Protein AF-A0A833QM18-F1 (afdb_monomer_lite)

pLDDT: mean 88.17, std 16.52, range [31.75, 98.81]

Structure (mmCIF, N/CA/C/O backbone):
data_AF-A0A833QM18-F1
#
_entry.id   AF-A0A833QM18-F1
#
loop_
_atom_site.group_PDB
_atom_site.id
_atom_site.type_symbol
_atom_site.label_atom_id
_atom_site.label_alt_id
_atom_site.label_comp_id
_atom_site.label_asym_id
_atom_site.label_entity_id
_atom_site.label_seq_id
_atom_site.pdbx_PDB_ins_code
_atom_site.Cartn_x
_atom_site.Cartn_y
_atom_site.Cartn_z
_atom_site.occupancy
_atom_site.B_iso_or_equiv
_atom_site.auth_seq_id
_atom_site.auth_comp_id
_atom_site.auth_asym_id
_atom_site.auth_atom_id
_atom_site.pdbx_PDB_model_num
ATOM 1 N N . MET A 1 1 ? -3.797 -7.434 -17.918 1.00 48.91 1 MET A N 1
ATOM 2 C CA . MET A 1 1 ? -5.078 -6.765 -18.216 1.00 48.91 1 MET A CA 1
ATOM 3 C C . MET A 1 1 ? -5.541 -6.112 -16.930 1.00 48.91 1 MET A C 1
ATOM 5 O O . MET A 1 1 ? -5.424 -6.753 -15.894 1.00 48.91 1 MET A O 1
ATOM 9 N N . GLU A 1 2 ? -5.921 -4.835 -16.979 1.00 58.81 2 GLU A N 1
ATOM 10 C CA . GLU A 1 2 ? -6.567 -4.146 -15.851 1.00 58.81 2 GLU A CA 1
ATOM 11 C C . GLU A 1 2 ? -7.936 -4.795 -15.548 1.00 58.81 2 GLU A C 1
ATOM 13 O O . GLU A 1 2 ? -8.405 -5.626 -16.333 1.00 58.81 2 GLU A O 1
ATOM 18 N N . SER A 1 3 ? -8.539 -4.469 -14.398 1.00 60.66 3 SER A N 1
ATOM 19 C CA . SER A 1 3 ? -9.840 -5.016 -13.981 1.00 60.66 3 SER A CA 1
ATOM 20 C C . SER A 1 3 ? -10.891 -4.823 -15.084 1.00 60.66 3 SER A C 1
ATOM 22 O O . SER A 1 3 ? -10.939 -3.777 -15.729 1.00 60.66 3 SER A O 1
ATOM 24 N N . SER A 1 4 ? -11.729 -5.834 -15.328 1.00 64.50 4 SER A N 1
ATOM 25 C CA . SER A 1 4 ? -12.722 -5.822 -16.416 1.00 64.50 4 SER A CA 1
ATOM 26 C C . SER A 1 4 ? -13.945 -4.942 -16.132 1.00 64.50 4 SER A C 1
ATOM 28 O O . SER A 1 4 ? -14.794 -4.772 -17.007 1.00 64.50 4 SER A O 1
ATOM 30 N N . SER A 1 5 ? -14.068 -4.420 -14.911 1.00 70.06 5 SER A N 1
ATOM 31 C CA . SER A 1 5 ? -15.199 -3.599 -14.485 1.00 70.06 5 SER A CA 1
ATOM 32 C C . SER A 1 5 ? -14.956 -2.118 -14.797 1.00 70.06 5 SER A C 1
ATOM 34 O O . SER A 1 5 ? -13.856 -1.618 -14.556 1.00 70.06 5 SER A O 1
ATOM 36 N N . PRO A 1 6 ? -15.965 -1.379 -15.295 1.00 80.94 6 PRO A N 1
ATOM 37 C CA . PRO A 1 6 ? -15.832 0.057 -15.506 1.00 80.94 6 PRO A CA 1
ATOM 38 C C . PRO A 1 6 ? -15.585 0.763 -14.167 1.00 80.94 6 PRO A C 1
ATOM 40 O O . PRO A 1 6 ? -16.354 0.601 -13.218 1.00 80.94 6 PRO A O 1
ATOM 43 N N . ALA A 1 7 ? -14.515 1.554 -14.092 1.00 87.12 7 ALA A N 1
ATOM 44 C CA . ALA A 1 7 ? -14.219 2.360 -12.917 1.00 87.12 7 ALA A CA 1
ATOM 45 C C . ALA A 1 7 ? -15.195 3.541 -12.817 1.00 87.12 7 ALA A C 1
ATOM 47 O O . ALA A 1 7 ? -15.457 4.233 -13.803 1.00 87.12 7 ALA A O 1
ATOM 48 N N . VAL A 1 8 ? -15.700 3.793 -11.609 1.00 91.62 8 VAL A N 1
ATOM 49 C CA . VAL A 1 8 ? -16.479 4.992 -11.273 1.00 91.62 8 VAL A CA 1
ATOM 50 C C . VAL A 1 8 ? -15.741 5.802 -10.211 1.00 91.62 8 VAL A C 1
ATOM 52 O O . VAL A 1 8 ? -14.963 5.229 -9.442 1.00 91.62 8 VAL A O 1
ATOM 55 N N . PRO A 1 9 ? -15.960 7.124 -10.130 1.00 93.31 9 PRO A N 1
ATOM 56 C CA . PRO A 1 9 ? -15.304 7.915 -9.107 1.00 93.31 9 PRO A CA 1
ATOM 57 C C . PRO A 1 9 ? -15.731 7.517 -7.692 1.00 93.31 9 PRO A C 1
ATOM 59 O O . PRO A 1 9 ? -16.888 7.167 -7.453 1.00 93.31 9 PRO A O 1
ATOM 62 N N . LEU A 1 10 ? -14.803 7.619 -6.735 1.00 94.19 10 LEU A N 1
ATOM 63 C CA . LEU A 1 10 ? -15.100 7.370 -5.327 1.00 94.19 10 LEU A CA 1
ATOM 64 C C . LEU A 1 10 ? -16.156 8.388 -4.838 1.00 94.19 10 LEU A C 1
ATOM 66 O O . LEU A 1 10 ? -15.890 9.589 -4.906 1.00 94.19 10 LEU A O 1
ATOM 70 N N . PRO A 1 11 ? -17.309 7.956 -4.281 1.00 94.12 11 PRO A N 1
ATOM 71 C CA . PRO A 1 11 ? -18.418 8.860 -3.937 1.00 94.12 11 PRO A CA 1
ATOM 72 C C . PRO A 1 11 ? -18.103 9.945 -2.898 1.00 94.12 11 PRO A C 1
ATOM 74 O O . PRO A 1 11 ? -18.901 10.856 -2.705 1.00 94.12 11 PRO A O 1
ATOM 77 N N . LEU A 1 12 ? -16.973 9.829 -2.195 1.00 94.38 12 LEU A N 1
ATOM 78 C CA . LEU A 1 12 ? -16.518 10.798 -1.196 1.00 94.38 12 LEU A CA 1
ATOM 79 C C . LEU A 1 12 ? -15.621 11.902 -1.778 1.00 94.38 12 LEU A C 1
ATOM 81 O O . LEU A 1 12 ? -15.220 12.800 -1.040 1.00 94.38 12 LEU A O 1
ATOM 85 N N . LEU A 1 13 ? -15.289 11.845 -3.070 1.00 95.19 13 LEU A N 1
ATOM 86 C CA . LEU A 1 13 ? -14.532 12.903 -3.733 1.00 95.19 13 LEU A CA 1
ATOM 87 C C . LEU A 1 13 ? -15.414 14.127 -3.982 1.00 95.19 13 LEU A C 1
ATOM 89 O O . LEU A 1 13 ? -16.579 14.013 -4.363 1.00 95.19 13 LEU A O 1
ATOM 93 N N . LEU A 1 14 ? -14.835 15.313 -3.787 1.00 94.00 14 LEU A N 1
ATOM 94 C CA . LEU A 1 14 ? -15.522 16.572 -4.046 1.00 94.00 14 LEU A CA 1
ATOM 95 C C . LEU A 1 14 ? -15.748 16.753 -5.552 1.00 94.00 14 LEU A C 1
ATOM 97 O O . LEU A 1 14 ? -14.807 16.706 -6.343 1.00 94.00 14 LEU A O 1
ATOM 101 N N . THR A 1 15 ? -16.997 16.998 -5.938 1.00 92.31 15 THR A N 1
ATOM 102 C CA . THR A 1 15 ? -17.385 17.288 -7.323 1.00 92.31 15 THR A CA 1
ATOM 103 C C . THR A 1 15 ? -17.342 18.797 -7.617 1.00 92.31 15 THR A C 1
ATOM 105 O O . THR A 1 15 ? -17.765 19.568 -6.752 1.00 92.31 15 THR A O 1
ATOM 108 N N . PRO A 1 16 ? -16.941 19.238 -8.829 1.00 93.31 16 PRO A N 1
ATOM 109 C CA . PRO A 1 16 ? -16.491 18.416 -9.959 1.00 93.31 16 PRO A CA 1
ATOM 110 C C . PRO A 1 16 ? -15.067 17.884 -9.749 1.00 93.31 16 PRO A C 1
ATOM 112 O O . PRO A 1 16 ? -14.187 18.595 -9.264 1.00 93.31 16 PRO A O 1
ATOM 115 N N . ILE A 1 17 ? -14.853 16.612 -10.075 1.00 93.06 17 ILE A N 1
ATOM 116 C CA . ILE A 1 17 ? -13.622 15.881 -9.733 1.00 93.06 17 ILE A CA 1
ATOM 117 C C . ILE A 1 17 ? -12.454 16.398 -10.568 1.00 93.06 17 ILE A C 1
ATOM 119 O O . ILE A 1 17 ? -11.349 16.556 -10.056 1.00 93.06 17 ILE A O 1
ATOM 123 N N . GLU A 1 18 ? -12.736 16.749 -11.819 1.00 90.94 18 GLU A N 1
ATOM 124 C CA . GLU A 1 18 ? -11.800 17.226 -12.832 1.00 90.94 18 GLU A CA 1
ATOM 125 C C . GLU A 1 18 ? -11.009 18.459 -12.377 1.00 90.94 18 GLU A C 1
ATOM 127 O O . GLU A 1 18 ? -9.891 18.676 -12.835 1.00 90.94 18 GLU A O 1
ATOM 132 N N . THR A 1 19 ? -11.569 19.261 -11.466 1.00 92.69 19 THR A N 1
ATOM 133 C CA . THR A 1 19 ? -10.927 20.481 -10.955 1.00 92.69 19 THR A CA 1
ATOM 134 C C . THR A 1 19 ? -10.505 20.392 -9.491 1.00 92.69 19 THR A C 1
ATOM 136 O O . THR A 1 19 ? -9.738 21.236 -9.041 1.00 92.69 19 THR A O 1
ATOM 139 N N . ASN A 1 20 ? -11.023 19.424 -8.725 1.00 93.88 20 ASN A N 1
ATOM 140 C CA . ASN A 1 20 ? -10.829 19.360 -7.270 1.00 93.88 20 ASN A CA 1
ATOM 141 C C . ASN A 1 20 ? -9.979 18.174 -6.808 1.00 93.88 20 ASN A C 1
ATOM 143 O O . ASN A 1 20 ? -9.525 18.169 -5.664 1.00 93.88 20 ASN A O 1
ATOM 147 N N . TYR A 1 21 ? -9.764 17.169 -7.659 1.00 95.19 21 TYR A N 1
ATOM 148 C CA . TYR A 1 21 ? -9.015 15.977 -7.295 1.00 95.19 21 TYR A CA 1
ATOM 149 C C . TYR A 1 21 ? -7.843 15.731 -8.239 1.00 95.19 21 TYR A C 1
ATOM 151 O O . TYR A 1 21 ? -7.993 15.611 -9.452 1.00 95.19 21 TYR A O 1
ATOM 159 N N . ARG A 1 22 ? -6.662 15.574 -7.642 1.00 94.50 22 ARG A N 1
ATOM 160 C CA . ARG A 1 22 ? -5.457 15.080 -8.302 1.00 94.50 22 ARG A CA 1
ATOM 161 C C . ARG A 1 22 ? -4.882 13.964 -7.440 1.00 94.50 22 ARG A C 1
ATOM 163 O O . ARG A 1 22 ? -4.543 14.205 -6.287 1.00 94.50 22 ARG A O 1
ATOM 170 N N . ALA A 1 23 ? -4.769 12.761 -8.001 1.00 94.56 23 ALA A N 1
ATOM 171 C CA . ALA A 1 23 ? -4.295 11.591 -7.260 1.00 94.56 23 ALA A CA 1
ATOM 172 C C . ALA A 1 23 ? -2.810 11.702 -6.870 1.00 94.56 23 ALA A C 1
ATOM 174 O O . ALA A 1 23 ? -2.437 11.423 -5.735 1.00 94.56 23 ALA A O 1
ATOM 175 N N . CYS A 1 24 ? -1.957 12.141 -7.801 1.00 96.06 24 CYS A N 1
ATOM 176 C CA . CYS A 1 24 ? -0.529 12.320 -7.549 1.00 96.06 24 CYS A CA 1
ATOM 177 C C . CYS A 1 24 ? -0.268 13.594 -6.731 1.00 96.06 24 CYS A C 1
ATOM 179 O O . CYS A 1 24 ? -0.366 14.703 -7.259 1.00 96.06 24 CYS A O 1
ATOM 181 N N . THR A 1 25 ? 0.115 13.421 -5.463 1.00 95.88 25 THR A N 1
ATOM 182 C CA . THR A 1 25 ? 0.400 14.509 -4.509 1.00 95.88 25 THR A CA 1
ATOM 183 C C . THR A 1 25 ? 1.568 15.397 -4.932 1.00 95.88 25 THR A C 1
ATOM 185 O O . THR A 1 25 ? 1.526 16.610 -4.747 1.00 95.88 25 THR A O 1
ATOM 188 N N . ILE A 1 26 ? 2.631 14.800 -5.478 1.00 96.44 26 ILE A N 1
ATOM 189 C CA . ILE A 1 26 ? 3.865 15.514 -5.819 1.00 96.44 26 ILE A CA 1
ATOM 190 C C . ILE A 1 26 ? 3.841 15.830 -7.318 1.00 96.44 26 ILE A C 1
ATOM 192 O O . ILE A 1 26 ? 3.876 14.900 -8.126 1.00 96.44 26 ILE A O 1
ATOM 196 N N . PRO A 1 27 ? 3.782 17.111 -7.722 1.00 96.19 27 PRO A N 1
ATOM 197 C CA . PRO A 1 27 ? 3.878 17.476 -9.125 1.00 96.19 27 PRO A CA 1
ATOM 198 C C . PRO A 1 27 ? 5.315 17.283 -9.611 1.00 96.19 27 PRO A C 1
ATOM 200 O O . PRO A 1 27 ? 6.248 17.848 -9.045 1.00 96.19 27 PRO A O 1
ATOM 203 N N . TYR A 1 28 ? 5.501 16.501 -10.674 1.00 97.31 28 TYR A N 1
ATOM 204 C CA . TYR A 1 28 ? 6.825 16.349 -11.289 1.00 97.31 28 TYR A CA 1
ATOM 205 C C . TYR A 1 28 ? 7.116 17.457 -12.305 1.00 97.31 28 TYR A C 1
ATOM 207 O O . TYR A 1 28 ? 8.271 17.731 -12.624 1.00 97.31 28 TYR A O 1
ATOM 215 N N . ARG A 1 29 ? 6.060 18.105 -12.797 1.00 96.00 29 ARG A N 1
ATOM 216 C CA . ARG A 1 29 ? 6.085 19.089 -13.873 1.00 96.00 29 ARG A CA 1
ATOM 217 C C . ARG A 1 29 ? 5.017 20.158 -13.658 1.00 96.00 29 ARG A C 1
ATOM 219 O O . ARG A 1 29 ? 3.940 19.863 -13.129 1.00 96.00 29 ARG A O 1
ATOM 226 N N . PHE A 1 30 ? 5.315 21.367 -14.119 1.00 95.62 30 PHE A N 1
ATOM 227 C CA . PHE A 1 30 ? 4.411 22.507 -14.248 1.00 95.62 30 PHE A CA 1
ATOM 228 C C . PHE A 1 30 ? 4.260 22.932 -15.717 1.00 95.62 30 PHE A C 1
ATOM 230 O O . PHE A 1 30 ? 5.080 22.588 -16.565 1.00 95.62 30 PHE A O 1
ATOM 237 N N . GLU A 1 31 ? 3.224 23.717 -16.022 1.00 92.25 31 GLU A N 1
ATOM 238 C CA . GLU A 1 31 ? 2.879 24.131 -17.397 1.00 92.25 31 GLU A CA 1
ATOM 239 C C . GLU A 1 31 ? 4.002 24.890 -18.122 1.00 92.25 31 GLU A C 1
ATOM 241 O O . GLU A 1 31 ? 4.127 24.798 -19.340 1.00 92.25 31 GLU A O 1
ATOM 246 N N . ASN A 1 32 ? 4.846 25.610 -17.378 1.00 95.06 32 ASN A N 1
ATOM 247 C CA . ASN A 1 32 ? 5.943 26.402 -17.939 1.00 95.06 32 ASN A CA 1
ATOM 248 C C . ASN A 1 32 ? 7.228 25.590 -18.195 1.00 95.06 32 ASN A C 1
ATOM 250 O O . ASN A 1 32 ? 8.197 26.137 -18.727 1.00 95.06 32 ASN A O 1
ATOM 254 N N . ASP A 1 33 ? 7.274 24.313 -17.806 1.00 96.56 33 ASP A N 1
ATOM 255 C CA . ASP A 1 33 ? 8.446 23.470 -18.034 1.00 96.56 33 ASP A CA 1
ATOM 256 C C . ASP A 1 33 ? 8.563 23.071 -19.510 1.00 96.56 33 ASP A C 1
ATOM 258 O O . ASP A 1 33 ? 7.575 22.804 -20.190 1.00 96.56 33 ASP A O 1
ATOM 262 N N . ASN A 1 34 ? 9.795 22.944 -20.015 1.00 94.88 34 ASN A N 1
ATOM 263 C CA . ASN A 1 34 ? 10.025 22.504 -21.391 1.00 94.88 34 ASN A CA 1
ATOM 264 C C . ASN A 1 34 ? 9.499 21.065 -21.594 1.00 94.88 34 ASN A C 1
ATOM 266 O O . ASN A 1 34 ? 10.054 20.146 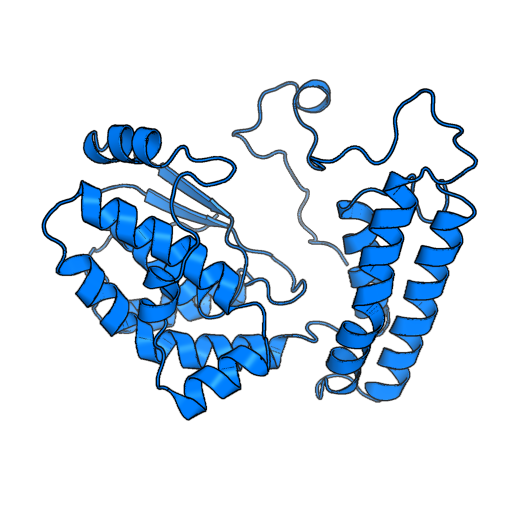-20.983 1.00 94.88 34 ASN A O 1
ATOM 270 N N . PRO A 1 35 ? 8.500 20.826 -22.466 1.00 92.81 35 PRO A N 1
ATOM 271 C CA . PRO A 1 35 ? 7.883 19.504 -22.625 1.00 92.81 35 PRO A CA 1
ATOM 272 C C . PRO A 1 35 ? 8.830 18.468 -23.247 1.00 92.81 35 PRO A C 1
ATOM 274 O O . PRO A 1 35 ? 8.653 17.268 -23.081 1.00 92.81 35 PRO A O 1
ATOM 277 N N . ARG A 1 36 ? 9.890 18.910 -23.935 1.00 93.38 36 ARG A N 1
ATOM 278 C CA . ARG A 1 36 ? 10.858 18.020 -24.598 1.00 93.38 36 ARG A CA 1
ATOM 279 C C . ARG A 1 36 ? 12.016 17.589 -23.702 1.00 93.38 36 ARG A C 1
ATOM 281 O O . ARG A 1 36 ? 12.924 16.916 -24.179 1.00 93.38 36 ARG A O 1
ATOM 288 N N . LYS A 1 37 ? 12.050 18.026 -22.441 1.00 96.38 37 LYS A N 1
ATOM 289 C CA . LYS A 1 37 ? 13.149 17.735 -21.516 1.00 96.38 37 LYS A CA 1
ATOM 290 C C . LYS A 1 37 ? 12.599 17.323 -20.162 1.00 96.38 37 LYS A C 1
ATOM 292 O O . LYS A 1 37 ? 11.754 18.028 -19.613 1.00 96.38 37 LYS A O 1
ATOM 297 N N . ALA A 1 38 ? 13.118 16.225 -19.618 1.00 97.50 38 ALA A N 1
ATOM 298 C CA . ALA A 1 38 ? 12.739 15.798 -18.283 1.00 97.50 38 ALA A CA 1
ATOM 299 C C . ALA A 1 38 ? 13.117 16.856 -17.233 1.00 97.50 38 ALA A C 1
ATOM 301 O O . ALA A 1 38 ? 14.214 17.429 -17.276 1.00 97.50 38 ALA A O 1
ATOM 302 N N . THR A 1 39 ? 12.206 17.138 -16.305 1.00 98.44 39 THR A N 1
ATOM 303 C CA . THR A 1 39 ? 12.462 18.038 -15.178 1.00 98.44 39 THR A CA 1
ATOM 304 C C . THR A 1 39 ? 13.379 17.357 -14.154 1.00 98.44 39 THR A C 1
ATOM 306 O O . THR A 1 39 ? 13.494 16.128 -14.131 1.00 98.44 39 THR A O 1
ATOM 309 N N . PRO A 1 40 ? 14.020 18.114 -13.245 1.00 98.25 40 PRO A N 1
ATOM 310 C CA . PRO A 1 40 ? 14.779 17.514 -12.151 1.00 98.25 40 PRO A CA 1
ATOM 311 C C . PRO A 1 40 ? 13.944 16.574 -11.269 1.00 98.25 40 PRO A C 1
ATOM 313 O O . PRO A 1 40 ? 14.469 15.571 -10.795 1.00 98.25 40 PRO A O 1
ATOM 316 N N . VAL A 1 41 ? 12.657 16.875 -11.063 1.00 97.94 41 VAL A N 1
ATOM 317 C CA . VAL A 1 41 ? 11.766 16.044 -10.240 1.00 97.94 41 VAL A CA 1
ATOM 318 C C . VAL A 1 41 ? 11.404 14.756 -10.978 1.00 97.94 41 VAL A C 1
ATOM 320 O O . VAL A 1 41 ? 11.492 13.686 -10.383 1.00 97.94 41 VAL A O 1
ATOM 323 N N . GLU A 1 42 ? 11.083 14.828 -12.275 1.00 98.38 42 GLU A N 1
ATOM 324 C CA . GLU A 1 42 ? 10.867 13.631 -13.101 1.00 98.38 42 GLU A CA 1
ATOM 325 C C . GLU A 1 42 ? 12.096 12.717 -13.061 1.00 98.38 42 GLU A C 1
ATOM 327 O O . GLU A 1 42 ? 11.958 11.525 -12.811 1.00 98.38 42 GLU A O 1
ATOM 332 N N . ILE A 1 43 ? 13.303 13.271 -13.223 1.00 98.44 43 ILE A N 1
ATOM 333 C CA . ILE A 1 43 ? 14.550 12.495 -13.176 1.00 98.44 43 ILE A CA 1
ATOM 334 C C . ILE A 1 43 ? 14.725 11.811 -11.815 1.00 98.44 43 ILE A C 1
ATOM 336 O O . ILE A 1 43 ? 14.976 10.611 -11.786 1.00 98.44 43 ILE A O 1
ATOM 340 N N . GLN A 1 44 ? 14.538 12.531 -10.702 1.00 98.31 44 GLN A N 1
ATOM 341 C CA . GLN A 1 44 ? 14.658 11.956 -9.354 1.00 98.31 44 GLN A CA 1
ATOM 342 C C . GLN A 1 44 ? 13.699 10.783 -9.132 1.00 98.31 44 GLN A C 1
ATOM 344 O O . GLN A 1 44 ? 14.093 9.754 -8.581 1.00 98.31 44 GLN A O 1
ATOM 349 N N . TRP A 1 45 ? 12.445 10.918 -9.569 1.00 98.38 45 TRP A N 1
ATOM 350 C CA . TRP A 1 45 ? 11.468 9.841 -9.450 1.00 98.38 45 TRP A CA 1
ATOM 351 C C . TRP A 1 45 ? 11.790 8.683 -10.387 1.00 98.38 45 TRP A C 1
ATOM 353 O O . TRP A 1 45 ? 11.778 7.539 -9.949 1.00 98.38 45 TRP A O 1
ATOM 363 N N . ILE A 1 46 ? 12.167 8.938 -11.639 1.00 98.50 46 ILE A N 1
ATOM 364 C CA . ILE A 1 46 ? 12.585 7.865 -12.548 1.00 98.50 46 ILE A CA 1
ATOM 365 C C . ILE A 1 46 ? 13.796 7.108 -11.976 1.00 98.50 46 ILE A C 1
ATOM 367 O O . ILE A 1 46 ? 13.818 5.879 -12.016 1.00 98.50 46 ILE A O 1
ATOM 371 N N . ASP A 1 47 ? 14.767 7.812 -11.390 1.00 98.31 47 ASP A N 1
ATOM 372 C CA . ASP A 1 47 ? 15.928 7.208 -10.728 1.00 98.31 47 ASP A CA 1
ATOM 373 C C . ASP A 1 47 ? 15.525 6.346 -9.525 1.00 98.31 47 ASP A C 1
ATOM 375 O O . ASP A 1 47 ? 16.064 5.253 -9.342 1.00 98.31 47 ASP A O 1
ATOM 379 N N . LEU A 1 48 ? 14.534 6.773 -8.736 1.00 96.88 48 LEU A N 1
ATOM 380 C CA . LEU A 1 48 ? 13.963 5.953 -7.664 1.00 96.88 48 LEU A CA 1
ATOM 381 C C . LEU A 1 48 ? 13.408 4.624 -8.209 1.00 96.88 48 LEU A C 1
ATOM 383 O O . LEU A 1 48 ? 13.708 3.560 -7.662 1.00 96.88 48 LEU A O 1
ATOM 387 N N . PHE A 1 49 ? 12.643 4.663 -9.303 1.00 97.75 49 PHE A N 1
ATOM 388 C CA . PHE A 1 49 ? 12.102 3.453 -9.929 1.00 97.75 49 PHE A CA 1
ATOM 389 C C . PHE A 1 49 ? 13.201 2.584 -10.560 1.00 97.75 49 PHE A C 1
ATOM 391 O O . PHE A 1 49 ? 13.168 1.363 -10.392 1.00 97.75 49 PHE A O 1
ATOM 398 N N . LEU A 1 50 ? 14.219 3.176 -11.193 1.00 97.94 50 LEU A N 1
ATOM 399 C CA . LEU A 1 50 ? 15.393 2.455 -11.705 1.00 97.94 50 LEU A CA 1
ATOM 400 C C . LEU A 1 50 ? 16.133 1.707 -10.590 1.00 97.94 50 LEU A C 1
ATOM 402 O O . LEU A 1 50 ? 16.478 0.536 -10.752 1.00 97.94 50 LEU A O 1
ATOM 406 N N . ASN A 1 51 ? 16.305 2.342 -9.431 1.00 95.56 51 ASN A N 1
ATOM 407 C CA . ASN A 1 51 ? 16.951 1.733 -8.268 1.00 95.56 51 ASN A CA 1
ATOM 408 C C . ASN A 1 51 ? 16.160 0.546 -7.690 1.00 95.56 51 ASN A C 1
ATOM 410 O O . ASN A 1 51 ? 16.740 -0.297 -7.006 1.00 95.56 51 ASN A O 1
ATOM 414 N N . SER A 1 52 ? 14.860 0.436 -7.987 1.00 93.12 52 SER A N 1
ATOM 415 C CA . SER A 1 52 ? 14.040 -0.718 -7.595 1.00 93.12 52 SER A CA 1
ATOM 416 C C . SER A 1 52 ? 14.212 -1.932 -8.519 1.00 93.12 52 SER A C 1
ATOM 418 O O . SER A 1 52 ? 13.980 -3.063 -8.097 1.00 93.12 52 SER A O 1
ATOM 420 N N . VAL A 1 53 ? 14.672 -1.747 -9.763 1.00 97.69 53 VAL A N 1
ATOM 421 C CA . VAL A 1 53 ? 14.748 -2.822 -10.771 1.00 97.69 53 VAL A CA 1
ATOM 422 C C . VAL A 1 53 ? 15.504 -4.067 -10.280 1.00 97.69 53 VAL A C 1
ATOM 424 O O . VAL A 1 53 ? 14.990 -5.172 -10.482 1.00 97.69 53 VAL A O 1
ATOM 427 N N . PRO A 1 54 ? 16.671 -3.958 -9.609 1.00 97.00 54 PRO A N 1
ATOM 428 C CA . PRO A 1 54 ? 17.400 -5.135 -9.143 1.00 97.00 54 PRO A CA 1
ATOM 429 C C . PRO A 1 54 ? 16.610 -5.997 -8.150 1.00 97.00 54 PRO A C 1
ATOM 431 O O . PRO A 1 54 ? 16.660 -7.224 -8.245 1.00 97.00 54 PRO A O 1
ATOM 434 N N . SER A 1 55 ? 15.854 -5.388 -7.228 1.00 94.00 55 SER A N 1
ATOM 435 C CA . SER A 1 55 ? 15.089 -6.137 -6.223 1.00 94.00 55 SER A CA 1
ATOM 436 C C . SER A 1 55 ? 13.883 -6.845 -6.845 1.00 94.00 55 SER A C 1
ATOM 438 O O . SER A 1 55 ? 13.644 -8.020 -6.558 1.00 94.00 55 SER A O 1
ATOM 440 N N . PHE A 1 56 ? 13.178 -6.183 -7.766 1.00 96.44 56 PHE A N 1
ATOM 441 C CA . PHE A 1 56 ? 12.091 -6.791 -8.537 1.00 96.44 56 PHE A CA 1
ATOM 442 C C . PHE A 1 56 ? 12.600 -7.932 -9.421 1.00 96.44 56 PHE A C 1
ATOM 444 O O . PHE A 1 56 ? 12.008 -9.008 -9.429 1.00 96.44 56 PHE A O 1
ATOM 451 N N . LYS A 1 57 ? 13.739 -7.744 -10.100 1.00 98.31 57 LYS A N 1
ATOM 452 C CA . LYS A 1 57 ? 14.399 -8.802 -10.877 1.00 98.31 57 LYS A CA 1
ATOM 453 C C . LYS A 1 57 ? 14.732 -10.008 -10.003 1.00 98.31 57 LYS A C 1
ATOM 455 O O . LYS A 1 57 ? 14.463 -11.133 -10.407 1.00 98.31 57 LYS A O 1
ATOM 460 N N . GLN A 1 58 ? 15.312 -9.793 -8.822 1.00 96.56 58 GLN A N 1
ATOM 461 C CA . GLN A 1 58 ? 15.676 -10.884 -7.917 1.00 96.56 58 GLN A CA 1
ATOM 462 C C . GLN A 1 58 ? 14.449 -11.694 -7.480 1.00 96.56 58 GLN A C 1
ATOM 464 O O . GLN A 1 58 ? 14.505 -12.921 -7.487 1.00 96.56 58 GLN A O 1
ATOM 469 N N . ARG A 1 59 ? 13.347 -11.018 -7.130 1.00 94.94 59 ARG A N 1
ATOM 470 C CA . ARG A 1 59 ? 12.086 -11.669 -6.741 1.00 94.94 59 ARG A CA 1
ATOM 471 C C . ARG A 1 59 ? 11.428 -12.397 -7.910 1.00 94.94 59 ARG A C 1
ATOM 473 O O . ARG A 1 59 ? 11.034 -13.545 -7.769 1.00 94.94 59 ARG A O 1
ATOM 480 N N . ALA A 1 60 ? 11.383 -11.772 -9.083 1.00 97.69 60 ALA A N 1
ATOM 481 C CA . ALA A 1 60 ? 10.865 -12.399 -10.294 1.00 97.69 60 ALA A CA 1
ATOM 482 C C . ALA A 1 60 ? 11.685 -13.640 -10.691 1.00 97.69 60 ALA A C 1
ATOM 484 O O . ALA A 1 60 ? 11.127 -14.661 -11.074 1.00 97.69 60 ALA A O 1
ATOM 485 N N . ALA A 1 61 ? 13.014 -13.592 -10.559 1.00 98.06 61 ALA A N 1
ATOM 486 C CA . ALA A 1 61 ? 13.885 -14.713 -10.908 1.00 98.06 61 ALA A CA 1
ATOM 487 C C . ALA A 1 61 ? 13.700 -15.937 -9.996 1.00 98.06 61 ALA A C 1
ATOM 489 O O . ALA A 1 61 ? 14.037 -17.047 -10.408 1.00 98.06 61 ALA A O 1
ATOM 490 N N . SER A 1 62 ? 13.194 -15.745 -8.774 1.00 94.94 62 SER A N 1
ATOM 491 C CA . SER A 1 62 ? 12.933 -16.815 -7.811 1.00 94.94 62 SER A CA 1
ATOM 492 C C . SER A 1 62 ? 11.477 -17.285 -7.785 1.00 94.94 62 SER A C 1
ATOM 494 O O . SER A 1 62 ? 11.156 -18.156 -6.975 1.00 94.94 62 SER A O 1
ATOM 496 N N . ASP A 1 63 ? 10.612 -16.749 -8.654 1.00 96.06 63 ASP A N 1
ATOM 497 C CA . ASP A 1 63 ? 9.206 -17.144 -8.754 1.00 96.06 63 ASP A CA 1
ATOM 498 C C . ASP A 1 63 ? 9.083 -18.560 -9.354 1.00 96.06 63 ASP A C 1
ATOM 500 O O . ASP A 1 63 ? 9.338 -18.752 -10.547 1.00 96.06 63 ASP A O 1
ATOM 504 N N . PRO A 1 64 ? 8.684 -19.576 -8.560 1.00 94.62 64 PRO A N 1
ATOM 505 C CA . PRO A 1 64 ? 8.618 -20.955 -9.031 1.00 94.62 64 PRO A CA 1
ATOM 506 C C . PRO A 1 64 ? 7.406 -21.219 -9.935 1.00 94.62 64 PRO A C 1
ATOM 508 O O . PRO A 1 64 ? 7.313 -22.293 -10.526 1.00 94.62 64 PRO A O 1
ATOM 511 N N . THR A 1 65 ? 6.456 -20.283 -10.020 1.00 96.25 65 THR A N 1
ATOM 512 C CA . THR A 1 65 ? 5.215 -20.451 -10.788 1.00 96.25 65 THR A CA 1
ATOM 513 C C . THR A 1 65 ? 5.392 -20.118 -12.269 1.00 96.25 65 THR A C 1
ATOM 515 O O . THR A 1 65 ? 4.549 -20.479 -13.091 1.00 96.25 65 THR A O 1
ATOM 518 N N . VAL A 1 66 ? 6.508 -19.474 -12.629 1.00 97.19 66 VAL A N 1
ATOM 519 C CA . VAL A 1 66 ? 6.789 -19.019 -13.991 1.00 97.19 66 VAL A CA 1
ATOM 520 C C . VAL A 1 66 ? 7.913 -19.856 -14.620 1.00 97.19 66 VAL A C 1
ATOM 522 O O . VAL A 1 66 ? 9.046 -19.829 -14.142 1.00 97.19 66 VAL A O 1
ATOM 525 N N . PRO A 1 67 ? 7.662 -20.561 -15.740 1.00 96.88 67 PRO A N 1
ATOM 526 C CA . PRO A 1 67 ? 8.717 -21.244 -16.486 1.00 96.88 67 PRO A CA 1
ATOM 527 C C . PRO A 1 67 ? 9.786 -20.264 -16.979 1.00 96.88 67 PRO A C 1
ATOM 529 O O . PRO A 1 67 ? 9.456 -19.177 -17.464 1.00 96.88 67 PRO A O 1
ATOM 532 N N . ASP A 1 68 ? 11.056 -20.661 -16.868 1.00 97.31 68 ASP A N 1
ATOM 533 C CA . ASP A 1 68 ? 12.228 -19.840 -17.200 1.00 97.31 68 ASP A CA 1
ATOM 534 C C . ASP A 1 68 ? 12.254 -18.479 -16.473 1.00 97.31 68 ASP A C 1
ATOM 536 O O . ASP A 1 68 ? 12.707 -17.471 -17.032 1.00 97.31 68 ASP A O 1
ATOM 540 N N . ALA A 1 69 ? 11.774 -18.437 -15.220 1.00 98.12 69 ALA A N 1
ATOM 541 C CA . ALA A 1 69 ? 11.679 -17.218 -14.410 1.00 98.12 69 ALA A CA 1
ATOM 542 C C . ALA A 1 69 ? 12.963 -16.363 -14.427 1.00 98.12 69 ALA A C 1
ATOM 544 O O . ALA A 1 69 ? 12.853 -15.165 -14.691 1.00 98.12 69 ALA A O 1
ATOM 545 N N . PRO A 1 70 ? 14.187 -16.920 -14.269 1.00 98.62 70 PRO A N 1
ATOM 546 C CA . PRO A 1 70 ? 15.416 -16.125 -14.335 1.00 98.62 70 PRO A CA 1
ATOM 547 C C . PRO A 1 70 ? 15.615 -15.396 -15.672 1.00 98.62 70 PRO A C 1
ATOM 549 O O . PRO A 1 70 ? 16.009 -14.230 -15.695 1.00 98.62 70 PRO A O 1
ATOM 552 N N . VAL A 1 71 ? 15.295 -16.050 -16.794 1.00 98.62 71 VAL A N 1
ATOM 553 C CA . VAL A 1 71 ? 15.416 -15.462 -18.139 1.00 98.62 71 VAL A CA 1
ATOM 554 C C . VAL A 1 71 ? 14.372 -14.366 -18.337 1.00 98.62 71 VAL A C 1
ATOM 556 O O . VAL A 1 71 ? 14.662 -13.306 -18.891 1.00 98.62 71 VAL A O 1
ATOM 559 N N . LYS A 1 72 ? 13.141 -14.593 -17.875 1.00 98.75 72 LYS A N 1
ATOM 560 C CA . LYS A 1 72 ? 12.067 -13.596 -17.954 1.00 98.75 72 LYS A CA 1
ATOM 561 C C . LYS A 1 72 ? 12.305 -12.410 -17.023 1.00 98.75 72 LYS A C 1
ATOM 563 O O . LYS A 1 72 ? 12.024 -11.285 -17.414 1.00 98.75 72 LYS A O 1
ATOM 568 N N . ALA A 1 73 ? 12.876 -12.628 -15.844 1.00 98.69 73 ALA A N 1
ATOM 569 C CA . ALA A 1 73 ? 13.258 -11.567 -14.920 1.00 98.69 73 ALA A CA 1
ATOM 570 C C . ALA A 1 73 ? 14.361 -10.670 -15.501 1.00 98.69 73 ALA A C 1
ATOM 572 O O . ALA A 1 73 ? 14.309 -9.448 -15.362 1.00 98.69 73 ALA A O 1
ATOM 573 N N . GLU A 1 74 ? 15.329 -11.255 -16.215 1.00 98.81 74 GLU A N 1
ATOM 574 C CA . GLU A 1 74 ? 16.316 -10.493 -16.985 1.00 98.81 74 GLU A CA 1
ATOM 575 C C . GLU A 1 74 ? 15.638 -9.630 -18.060 1.00 98.81 74 GLU A C 1
ATOM 577 O O . GLU A 1 74 ? 15.901 -8.431 -18.148 1.00 98.81 74 GLU A O 1
ATOM 582 N N . LYS A 1 75 ? 14.694 -10.202 -18.820 1.00 98.75 75 LYS A N 1
ATOM 583 C CA . LYS A 1 75 ? 13.903 -9.446 -19.807 1.00 98.75 75 LYS A CA 1
ATOM 584 C C . LYS A 1 75 ? 13.082 -8.327 -19.164 1.00 98.75 75 LYS A C 1
ATOM 586 O O . LYS A 1 75 ? 12.984 -7.257 -19.756 1.00 98.75 75 LYS A O 1
ATOM 591 N N . PHE A 1 76 ? 12.511 -8.547 -17.979 1.00 98.81 76 PHE A N 1
ATOM 592 C CA . PHE A 1 76 ? 11.816 -7.506 -17.217 1.00 98.81 76 PHE A CA 1
ATOM 593 C C . PHE A 1 76 ? 12.760 -6.340 -16.926 1.00 98.81 76 PHE A C 1
ATOM 595 O O . PHE A 1 76 ? 12.445 -5.205 -17.281 1.00 98.81 76 PHE A O 1
ATOM 602 N N . ALA A 1 77 ? 13.929 -6.627 -16.347 1.00 98.75 77 ALA A N 1
ATOM 603 C CA . ALA A 1 77 ? 14.897 -5.601 -15.986 1.00 98.75 77 ALA A CA 1
ATOM 604 C C . ALA A 1 77 ? 15.339 -4.796 -17.213 1.00 98.75 77 ALA A C 1
ATOM 606 O O . ALA A 1 77 ? 15.321 -3.571 -17.184 1.00 98.75 77 ALA A O 1
ATOM 607 N N . GLN A 1 78 ? 15.651 -5.474 -18.319 1.00 98.75 78 GLN A N 1
ATOM 608 C CA . GLN A 1 78 ? 16.042 -4.821 -19.569 1.00 98.75 78 GLN A CA 1
ATOM 609 C C . GLN A 1 78 ? 14.924 -3.936 -20.136 1.00 98.75 78 GLN A C 1
ATOM 611 O O . GLN A 1 78 ? 15.164 -2.769 -20.445 1.00 98.75 78 GLN A O 1
ATOM 616 N N . ARG A 1 79 ? 13.699 -4.469 -20.257 1.00 98.75 79 ARG A N 1
ATOM 617 C CA . ARG A 1 79 ? 12.561 -3.739 -20.838 1.00 98.75 79 ARG A CA 1
ATOM 618 C C . ARG A 1 79 ? 12.155 -2.544 -19.986 1.00 98.75 79 ARG A C 1
ATOM 620 O O . ARG A 1 79 ? 11.981 -1.456 -20.523 1.00 98.75 79 ARG A O 1
ATOM 627 N N . TYR A 1 80 ? 12.009 -2.731 -18.678 1.00 98.75 80 TYR A N 1
ATOM 628 C CA . TYR A 1 80 ? 11.548 -1.663 -17.799 1.00 98.75 80 TYR A CA 1
ATOM 629 C C . TYR A 1 80 ? 12.606 -0.562 -17.646 1.00 98.75 80 TYR A C 1
ATOM 631 O O . TYR A 1 80 ? 12.271 0.612 -17.774 1.00 98.75 80 TYR A O 1
ATOM 639 N N . THR A 1 81 ? 13.892 -0.913 -17.513 1.00 98.81 81 THR A N 1
ATOM 640 C CA . THR A 1 81 ? 14.983 0.076 -17.544 1.00 98.81 81 THR A CA 1
ATOM 641 C C . THR A 1 81 ? 15.002 0.861 -18.855 1.00 98.81 81 THR A C 1
ATOM 643 O O . THR A 1 81 ? 15.152 2.080 -18.821 1.00 98.81 81 THR A O 1
ATOM 646 N N . ALA A 1 82 ? 14.815 0.204 -20.005 1.00 98.75 82 ALA A N 1
ATOM 647 C CA . ALA A 1 82 ? 14.773 0.895 -21.293 1.00 98.75 82 ALA A CA 1
ATOM 648 C C . ALA A 1 82 ? 13.617 1.908 -21.3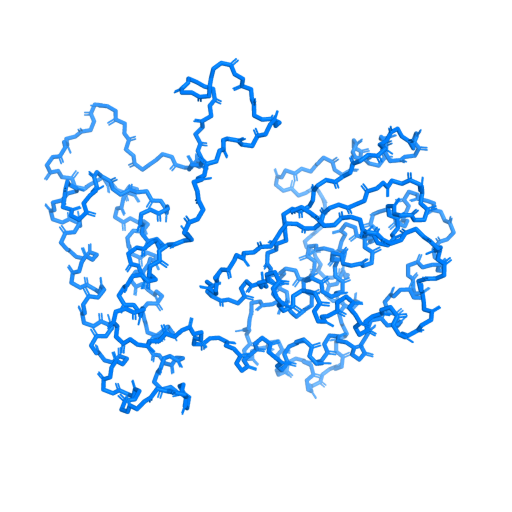76 1.00 98.75 82 ALA A C 1
ATOM 650 O O . ALA A 1 82 ? 13.839 3.029 -21.825 1.00 98.75 82 ALA A O 1
ATOM 651 N N . ILE A 1 83 ? 12.425 1.545 -20.887 1.00 98.75 83 ILE A N 1
ATOM 652 C CA . ILE A 1 83 ? 11.265 2.449 -20.804 1.00 98.75 83 ILE A CA 1
ATOM 653 C C . ILE A 1 83 ? 11.593 3.670 -19.934 1.00 98.75 83 ILE A C 1
ATOM 655 O O . ILE A 1 83 ? 11.394 4.803 -20.362 1.00 98.75 83 ILE A O 1
ATOM 659 N N . LEU A 1 84 ? 12.138 3.458 -18.733 1.00 98.62 84 LEU A N 1
ATOM 660 C CA . LEU A 1 84 ? 12.486 4.541 -17.807 1.00 98.62 84 LEU A CA 1
ATOM 661 C C . LEU A 1 84 ? 13.548 5.491 -18.393 1.00 98.62 84 LEU A C 1
ATOM 663 O O . LEU A 1 84 ? 13.413 6.712 -18.309 1.00 98.62 84 LEU A O 1
ATOM 667 N N . GLU A 1 85 ? 14.582 4.948 -19.039 1.00 98.44 85 GLU A N 1
ATOM 668 C CA . GLU A 1 85 ? 15.615 5.742 -19.716 1.00 98.44 85 GLU A CA 1
ATOM 669 C C . GLU A 1 85 ? 15.091 6.474 -20.963 1.00 98.44 85 GLU A C 1
ATOM 671 O O . GLU A 1 85 ? 15.590 7.547 -21.310 1.00 98.44 85 GLU A O 1
ATOM 676 N N . GLU A 1 86 ? 14.079 5.936 -21.643 1.00 98.19 86 GLU A N 1
ATOM 677 C CA . GLU A 1 86 ? 13.408 6.629 -22.743 1.00 98.19 86 GLU A CA 1
ATOM 678 C C . GLU A 1 86 ? 12.567 7.804 -22.237 1.00 98.19 86 GLU A C 1
ATOM 680 O O . GLU A 1 86 ? 12.685 8.898 -22.787 1.00 98.19 86 GLU A O 1
ATOM 685 N N . ILE A 1 87 ? 11.828 7.631 -21.137 1.00 98.12 87 ILE A N 1
ATOM 686 C CA . ILE A 1 87 ? 11.051 8.709 -20.504 1.00 98.12 87 ILE A CA 1
ATOM 687 C C . ILE A 1 87 ? 11.967 9.865 -20.068 1.00 98.12 87 ILE A C 1
ATOM 689 O O . ILE A 1 87 ? 11.628 11.030 -20.277 1.00 98.12 87 ILE A O 1
ATOM 693 N N . LYS A 1 88 ? 13.174 9.584 -19.551 1.00 97.12 88 LYS A N 1
ATOM 694 C CA . LYS A 1 88 ? 14.172 10.636 -19.250 1.00 97.12 88 LYS A CA 1
ATOM 695 C C . LYS A 1 88 ? 14.561 11.462 -20.478 1.00 97.12 88 LYS A C 1
ATOM 697 O O . LYS A 1 88 ? 14.804 12.664 -20.366 1.00 97.12 88 LYS A O 1
ATOM 702 N N . LYS A 1 89 ? 14.681 10.815 -21.641 1.00 97.44 89 LYS A N 1
ATOM 703 C CA . LYS A 1 89 ? 15.080 11.462 -22.902 1.00 97.44 89 LYS A CA 1
ATOM 704 C C . LYS A 1 89 ? 13.909 12.181 -23.566 1.00 97.44 89 LYS A C 1
ATOM 706 O O . LYS A 1 89 ? 14.112 13.229 -24.170 1.00 97.44 89 LYS A O 1
ATOM 711 N N . ASN A 1 90 ? 12.713 11.612 -23.462 1.00 97.31 90 ASN A N 1
ATOM 712 C CA .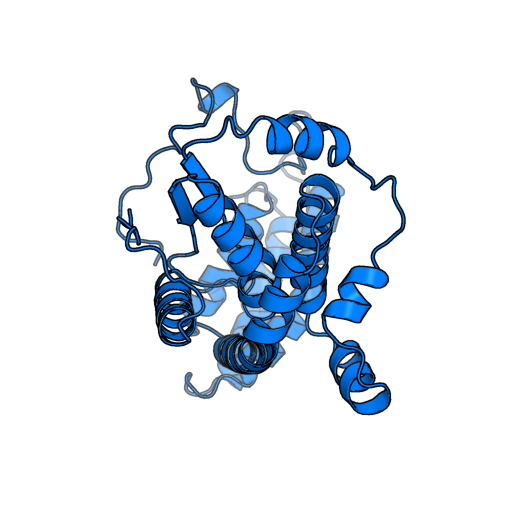 ASN A 1 90 ? 11.483 12.102 -24.060 1.00 97.31 90 ASN A CA 1
ATOM 713 C C . ASN A 1 90 ? 10.315 11.905 -23.074 1.00 97.31 90 ASN A C 1
ATOM 715 O O . ASN A 1 90 ? 9.723 10.822 -23.063 1.00 97.31 90 ASN A O 1
ATOM 719 N N . PRO A 1 91 ? 9.962 12.926 -22.268 1.00 97.38 91 PRO A N 1
ATOM 720 C CA . PRO A 1 91 ? 8.906 12.810 -21.258 1.00 97.38 91 PRO A CA 1
ATOM 721 C C . PRO A 1 91 ? 7.544 12.388 -21.817 1.00 97.38 91 PRO A C 1
ATOM 723 O O . PRO A 1 91 ? 6.807 11.696 -21.133 1.00 97.38 91 PRO A O 1
ATOM 726 N N . GLU A 1 92 ? 7.236 12.736 -23.067 1.00 96.25 92 GLU A N 1
ATOM 727 C CA . GLU A 1 92 ? 5.982 12.380 -23.754 1.00 96.25 92 GLU A CA 1
ATOM 728 C C . GLU A 1 92 ? 5.942 10.910 -24.234 1.00 96.25 92 GLU A C 1
ATOM 730 O O . GLU A 1 92 ? 4.945 10.445 -24.788 1.00 96.25 92 GLU A O 1
ATOM 735 N N . SER A 1 93 ? 7.035 10.155 -24.079 1.00 96.81 93 SER A N 1
ATOM 736 C CA . SER A 1 93 ? 7.067 8.731 -24.436 1.00 96.81 93 SER A CA 1
ATOM 737 C C . SER A 1 93 ? 6.245 7.881 -23.463 1.00 96.81 93 SER A C 1
ATOM 739 O O . SER A 1 93 ? 5.985 8.276 -22.328 1.00 96.81 93 SER A O 1
ATOM 741 N N . HIS A 1 94 ? 5.820 6.695 -23.914 1.00 96.19 94 HIS A N 1
ATOM 742 C CA . HIS A 1 94 ? 5.116 5.699 -23.087 1.00 96.19 94 HIS A CA 1
ATOM 743 C C . HIS A 1 94 ? 3.874 6.234 -22.346 1.00 96.19 94 HIS A C 1
ATOM 745 O O . HIS A 1 94 ? 3.498 5.704 -21.303 1.00 96.19 94 HIS A O 1
ATOM 751 N N . GLY A 1 95 ? 3.219 7.262 -22.902 1.00 94.44 95 GLY A N 1
ATOM 752 C CA . GLY A 1 95 ? 2.024 7.888 -22.327 1.00 94.44 95 GLY A CA 1
ATOM 753 C C . GLY A 1 95 ? 2.305 8.933 -21.243 1.00 94.44 95 GLY A C 1
ATOM 754 O O . GLY A 1 95 ? 1.411 9.207 -20.446 1.00 94.44 95 GLY A O 1
ATOM 755 N N . GLY A 1 96 ? 3.529 9.469 -21.178 1.00 92.69 96 GLY A N 1
ATOM 756 C CA . GLY A 1 96 ? 3.887 10.559 -20.273 1.00 92.69 96 GLY A CA 1
ATOM 757 C C . GLY A 1 96 ? 3.392 11.944 -20.728 1.00 92.69 96 GLY A C 1
ATOM 758 O O . GLY A 1 96 ? 2.652 12.025 -21.711 1.00 92.69 96 GLY A O 1
ATOM 759 N N . PRO A 1 97 ? 3.771 13.033 -20.023 1.00 95.50 97 PRO A N 1
ATOM 760 C CA . PRO A 1 97 ? 4.792 13.122 -18.966 1.00 95.50 97 PRO A CA 1
ATOM 761 C C . PRO A 1 97 ? 4.543 12.223 -17.748 1.00 95.50 97 PRO A C 1
ATOM 763 O O . PRO A 1 97 ? 3.388 11.992 -17.387 1.00 95.50 97 PRO A O 1
ATOM 766 N N . PRO A 1 98 ? 5.596 11.684 -17.107 1.00 97.50 98 PRO A N 1
ATOM 767 C CA . PRO A 1 98 ? 5.419 10.697 -16.056 1.00 97.50 98 PRO A CA 1
ATOM 768 C C . PRO A 1 98 ? 4.850 11.304 -14.777 1.00 97.50 98 PRO A C 1
ATOM 770 O O . PRO A 1 98 ? 5.191 12.413 -14.368 1.00 97.50 98 PRO A O 1
ATOM 773 N N . ASP A 1 99 ? 4.058 10.494 -14.089 1.00 97.69 99 ASP A N 1
ATOM 774 C CA . ASP A 1 99 ? 3.748 10.633 -12.677 1.00 97.69 99 ASP A CA 1
ATOM 775 C C . ASP A 1 99 ? 3.960 9.285 -11.961 1.00 97.69 99 ASP A C 1
ATOM 777 O O . ASP A 1 99 ? 4.323 8.282 -12.586 1.00 97.69 99 ASP A O 1
ATOM 781 N N . CYS A 1 100 ? 3.764 9.244 -10.640 1.00 96.81 100 CYS A N 1
ATOM 782 C CA . CYS A 1 100 ? 3.964 8.015 -9.866 1.00 96.81 100 CYS A CA 1
ATOM 783 C C . CYS A 1 100 ? 3.079 6.863 -10.373 1.00 96.81 100 CYS A C 1
ATOM 785 O O . CYS A 1 100 ? 3.525 5.717 -10.451 1.00 96.81 100 CYS A O 1
ATOM 787 N N . ILE A 1 101 ? 1.833 7.172 -10.755 1.00 97.25 101 ILE A N 1
ATOM 788 C CA . ILE A 1 101 ? 0.857 6.183 -11.222 1.00 97.25 101 ILE A CA 1
ATOM 789 C C . ILE A 1 101 ? 1.336 5.551 -12.527 1.00 97.25 101 ILE A C 1
ATOM 791 O O . ILE A 1 101 ? 1.318 4.324 -12.643 1.00 97.25 101 ILE A O 1
ATOM 795 N N . LEU A 1 102 ? 1.800 6.352 -13.492 1.00 98.06 102 LEU A N 1
ATOM 796 C CA . LEU A 1 102 ? 2.322 5.841 -14.756 1.00 98.06 102 LEU A CA 1
ATOM 797 C C . LEU A 1 102 ? 3.556 4.961 -14.535 1.00 98.06 102 LEU A C 1
ATOM 799 O O . LEU A 1 102 ? 3.626 3.859 -15.081 1.00 98.06 102 LEU A O 1
ATOM 803 N N . LEU A 1 103 ? 4.506 5.413 -13.710 1.00 98.19 103 LEU A N 1
ATOM 804 C CA . LEU A 1 103 ? 5.740 4.669 -13.441 1.00 98.19 103 LEU A CA 1
ATOM 805 C C . LEU A 1 103 ? 5.458 3.314 -12.770 1.00 98.19 103 LEU A C 1
ATOM 807 O O . LEU A 1 103 ? 6.037 2.302 -13.180 1.00 98.19 103 LEU A O 1
ATOM 811 N N . CYS A 1 104 ? 4.526 3.267 -11.810 1.00 97.69 104 CYS A N 1
ATOM 812 C CA . CYS A 1 104 ? 4.023 2.024 -11.221 1.00 97.69 104 CYS A CA 1
ATOM 813 C C . CYS A 1 104 ? 3.311 1.146 -12.261 1.00 97.69 104 CYS A C 1
ATOM 815 O O . CYS A 1 104 ? 3.634 -0.035 -12.381 1.00 97.69 104 CYS A O 1
ATOM 817 N N . ARG A 1 105 ? 2.386 1.706 -13.054 1.00 97.50 105 ARG A N 1
ATOM 818 C CA . ARG A 1 105 ? 1.626 0.950 -14.065 1.00 97.50 105 ARG A CA 1
ATOM 819 C C . ARG A 1 105 ? 2.555 0.280 -15.076 1.00 97.50 105 ARG A C 1
ATOM 821 O O . ARG A 1 105 ? 2.382 -0.903 -15.362 1.00 97.50 105 ARG A O 1
ATOM 828 N N . LEU A 1 106 ? 3.548 1.005 -15.593 1.00 98.31 106 LEU A N 1
ATOM 829 C CA . LEU A 1 106 ? 4.509 0.475 -16.563 1.00 98.31 106 LEU A CA 1
ATOM 830 C C . LEU A 1 106 ? 5.302 -0.709 -15.993 1.00 98.31 106 LEU A C 1
ATOM 832 O O . LEU A 1 106 ? 5.485 -1.704 -16.694 1.00 98.31 106 LEU A O 1
ATOM 836 N N . ARG A 1 107 ? 5.710 -0.652 -14.716 1.00 98.38 107 ARG A N 1
ATOM 837 C CA . ARG A 1 107 ? 6.381 -1.776 -14.039 1.00 98.38 107 ARG A CA 1
ATOM 838 C C . ARG A 1 107 ? 5.517 -3.034 -14.060 1.00 98.38 107 ARG A C 1
ATOM 840 O O . ARG A 1 107 ? 5.976 -4.093 -14.489 1.00 98.38 107 ARG A O 1
ATOM 847 N N . GLU A 1 108 ? 4.265 -2.898 -13.626 1.00 97.19 108 GLU A N 1
ATOM 848 C CA . GLU A 1 108 ? 3.330 -4.018 -13.523 1.00 97.19 108 GLU A CA 1
ATOM 849 C C . GLU A 1 108 ? 2.961 -4.583 -14.900 1.00 97.19 108 GLU A C 1
ATOM 851 O O . GLU A 1 108 ? 2.868 -5.798 -15.066 1.00 97.19 108 GLU A O 1
ATOM 856 N N . VAL A 1 109 ? 2.802 -3.729 -15.917 1.00 97.06 109 VAL A N 1
ATOM 857 C CA . VAL A 1 109 ? 2.554 -4.166 -17.300 1.00 97.06 109 VAL A CA 1
ATOM 858 C C . VAL A 1 109 ? 3.697 -5.044 -17.807 1.00 97.06 109 VAL A C 1
ATOM 860 O O . VAL A 1 109 ? 3.434 -6.144 -18.291 1.00 97.06 109 VAL A O 1
ATOM 863 N N . VAL A 1 110 ? 4.956 -4.621 -17.646 1.00 98.56 110 VAL A N 1
ATOM 864 C CA . VAL A 1 110 ? 6.109 -5.402 -18.129 1.00 98.56 110 VAL A CA 1
ATOM 865 C C . VAL A 1 110 ? 6.200 -6.758 -17.422 1.00 98.56 110 VAL A C 1
ATOM 867 O O . VAL A 1 110 ? 6.428 -7.769 -18.088 1.00 98.56 110 VAL A O 1
ATOM 870 N N . LEU A 1 111 ? 6.001 -6.808 -16.098 1.00 98.50 111 LEU A N 1
ATOM 871 C CA . LEU A 1 111 ? 5.976 -8.071 -15.346 1.00 98.50 111 LEU A CA 1
ATOM 872 C C . LEU A 1 111 ? 4.882 -9.012 -15.866 1.00 98.50 111 LEU A C 1
ATOM 874 O O . LEU A 1 111 ? 5.157 -10.169 -16.197 1.00 98.50 111 LEU A O 1
ATOM 878 N N . ARG A 1 112 ? 3.656 -8.498 -16.001 1.00 97.81 112 ARG A N 1
ATOM 879 C CA . ARG A 1 112 ? 2.481 -9.282 -16.404 1.00 97.81 112 ARG A CA 1
ATOM 880 C C . ARG A 1 112 ? 2.577 -9.788 -17.838 1.00 97.81 112 ARG A C 1
ATOM 882 O O . ARG A 1 112 ? 2.244 -10.940 -18.098 1.00 97.81 112 ARG A O 1
ATOM 889 N N . GLU A 1 113 ? 3.090 -8.981 -18.763 1.00 97.94 113 GLU A N 1
ATOM 890 C CA . GLU A 1 113 ? 3.334 -9.405 -20.149 1.00 97.94 113 GLU A CA 1
ATOM 891 C C . GLU A 1 113 ? 4.358 -10.540 -20.257 1.00 97.94 113 GLU A C 1
ATOM 893 O O . GLU A 1 113 ? 4.283 -11.367 -21.165 1.00 97.94 113 GLU A O 1
ATOM 898 N N . LEU A 1 114 ? 5.317 -10.605 -19.331 1.00 98.31 114 LEU A N 1
ATOM 899 C CA . LEU A 1 114 ? 6.297 -11.692 -19.264 1.00 98.31 114 LEU A CA 1
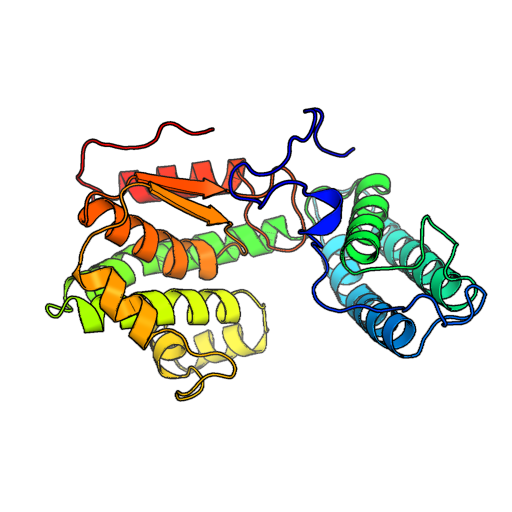ATOM 900 C C . LEU A 1 114 ? 5.738 -12.948 -18.567 1.00 98.31 114 LEU A C 1
ATOM 902 O O . LEU A 1 114 ? 6.385 -14.002 -18.567 1.00 98.31 114 LEU A O 1
ATOM 906 N N . GLY A 1 115 ? 4.511 -12.871 -18.051 1.00 97.81 115 GLY A N 1
ATOM 907 C CA . GLY A 1 115 ? 3.786 -13.968 -17.420 1.00 97.81 115 GLY A CA 1
ATOM 908 C C . GLY A 1 115 ? 3.940 -14.036 -15.903 1.00 97.81 115 GLY A C 1
ATOM 909 O O . GLY A 1 115 ? 3.531 -15.036 -15.323 1.00 97.81 115 GLY A O 1
ATOM 910 N N . PHE A 1 116 ? 4.517 -13.014 -15.263 1.00 98.25 116 PHE A N 1
ATOM 911 C CA . PHE A 1 116 ? 4.508 -12.912 -13.805 1.00 98.25 116 PHE A CA 1
ATOM 912 C C . PHE A 1 116 ? 3.142 -12.427 -13.321 1.00 98.25 116 PHE A C 1
ATOM 914 O O . PHE A 1 116 ? 2.607 -11.446 -13.837 1.00 98.25 116 PHE A O 1
ATOM 921 N N . VAL A 1 117 ? 2.586 -13.105 -12.318 1.00 96.06 117 VAL A N 1
ATOM 922 C CA . VAL A 1 117 ? 1.303 -12.724 -11.705 1.00 96.06 117 VAL A CA 1
ATOM 923 C C . VAL A 1 117 ? 1.537 -12.060 -10.354 1.00 96.06 117 VAL A C 1
ATOM 925 O O . VAL A 1 117 ? 1.031 -10.967 -10.122 1.00 96.06 117 VAL A O 1
ATOM 928 N N . ASP A 1 118 ? 2.330 -12.698 -9.490 1.00 97.44 118 ASP A N 1
ATOM 929 C CA . ASP A 1 118 ? 2.621 -12.211 -8.142 1.00 97.44 118 ASP A CA 1
ATOM 930 C C . ASP A 1 118 ? 4.007 -12.674 -7.670 1.00 97.44 118 ASP A C 1
ATOM 932 O O . ASP A 1 118 ? 4.161 -13.691 -6.992 1.00 97.44 118 ASP A O 1
ATOM 936 N N . ILE A 1 119 ? 5.034 -11.888 -7.999 1.00 96.88 119 ILE A N 1
ATOM 937 C CA . ILE A 1 119 ? 6.423 -12.178 -7.604 1.00 96.88 119 ILE A CA 1
ATOM 938 C C . ILE A 1 119 ? 6.669 -11.996 -6.091 1.00 96.88 119 ILE A C 1
ATOM 940 O O . ILE A 1 119 ? 7.768 -12.270 -5.605 1.00 96.88 119 ILE A O 1
ATOM 944 N N . PHE A 1 120 ? 5.673 -11.517 -5.336 1.00 95.69 120 PHE A N 1
ATOM 945 C CA . PHE A 1 120 ? 5.731 -11.328 -3.885 1.00 95.69 120 PHE A CA 1
ATOM 946 C C . PHE A 1 120 ? 4.898 -12.365 -3.124 1.00 95.69 120 PHE A C 1
ATOM 948 O O . PHE A 1 120 ? 4.967 -12.402 -1.896 1.00 95.69 120 PHE A O 1
ATOM 955 N N . LYS A 1 121 ? 4.177 -13.262 -3.810 1.00 95.62 121 LYS A N 1
ATOM 956 C CA . LYS A 1 121 ? 3.233 -14.190 -3.174 1.00 95.62 121 LYS A CA 1
ATOM 957 C C . LYS A 1 121 ? 3.829 -14.951 -1.993 1.00 95.62 121 LYS A C 1
ATOM 959 O O . LYS A 1 121 ? 3.270 -14.951 -0.902 1.00 95.62 121 LYS A O 1
ATOM 964 N N . ARG A 1 122 ? 5.010 -15.542 -2.189 1.00 92.00 122 ARG A N 1
ATOM 965 C CA . ARG A 1 122 ? 5.690 -16.311 -1.139 1.00 92.00 122 ARG A CA 1
ATOM 966 C C . ARG A 1 122 ? 6.012 -15.465 0.093 1.00 92.00 122 ARG A C 1
ATOM 968 O O . ARG A 1 122 ? 5.805 -15.932 1.206 1.00 92.00 122 ARG A O 1
ATOM 975 N N . VAL A 1 123 ? 6.524 -14.243 -0.095 1.00 89.31 123 VAL A N 1
ATOM 976 C CA . VAL A 1 123 ? 6.870 -13.383 1.047 1.00 89.31 123 VAL A CA 1
ATOM 977 C C . VAL A 1 123 ? 5.611 -12.929 1.782 1.00 89.31 123 VAL A C 1
ATOM 979 O O . VAL A 1 123 ? 5.579 -13.035 3.005 1.00 89.31 123 VAL A O 1
ATOM 982 N N . LYS A 1 124 ? 4.545 -12.579 1.045 1.00 94.19 124 LYS A N 1
ATOM 983 C CA . LYS A 1 124 ? 3.239 -12.250 1.625 1.00 94.19 124 LYS A CA 1
ATOM 984 C C . LYS A 1 124 ? 2.704 -13.405 2.466 1.00 94.19 124 LYS A C 1
ATOM 986 O O . LYS A 1 124 ? 2.271 -13.192 3.591 1.00 94.19 124 LYS A O 1
ATOM 991 N N . ASP A 1 125 ? 2.747 -14.635 1.954 1.00 94.19 125 ASP A N 1
ATOM 992 C CA . ASP A 1 125 ? 2.254 -15.814 2.674 1.00 94.19 125 ASP A CA 1
ATOM 993 C C . ASP A 1 125 ? 3.065 -16.094 3.951 1.00 94.19 125 ASP A C 1
ATOM 995 O O . ASP A 1 125 ? 2.479 -16.347 5.009 1.00 94.19 125 ASP A O 1
ATOM 999 N N . ASP A 1 126 ? 4.396 -15.987 3.881 1.00 88.88 126 ASP A N 1
ATOM 1000 C CA . ASP A 1 126 ? 5.288 -16.162 5.032 1.00 88.88 126 ASP A CA 1
ATOM 1001 C C . ASP A 1 126 ? 5.051 -15.081 6.107 1.00 88.88 126 ASP A C 1
ATOM 1003 O O . ASP A 1 126 ? 5.002 -15.384 7.305 1.00 88.88 126 ASP A O 1
ATOM 1007 N N . GLU A 1 127 ? 4.892 -13.818 5.706 1.00 87.56 127 GLU A N 1
ATOM 1008 C CA . GLU A 1 127 ? 4.621 -12.690 6.607 1.00 87.56 127 GLU A CA 1
ATOM 1009 C C . GLU A 1 127 ? 3.215 -12.767 7.204 1.00 87.56 127 GLU A C 1
ATOM 1011 O O . GLU A 1 127 ? 3.054 -12.594 8.414 1.00 87.56 127 GLU A O 1
ATOM 1016 N N . ASN A 1 128 ? 2.213 -13.137 6.402 1.00 92.75 128 ASN A N 1
ATOM 1017 C CA . ASN A 1 128 ? 0.849 -13.384 6.860 1.00 92.75 128 ASN A CA 1
ATOM 1018 C C . ASN A 1 128 ? 0.805 -14.494 7.916 1.00 92.75 128 ASN A C 1
ATOM 1020 O O . ASN A 1 128 ? 0.160 -14.341 8.956 1.00 92.75 128 ASN A O 1
ATOM 1024 N N . ALA A 1 129 ? 1.507 -15.607 7.681 1.00 90.50 129 ALA A N 1
ATOM 1025 C CA . ALA A 1 129 ? 1.571 -16.716 8.625 1.00 90.50 129 ALA A CA 1
ATOM 1026 C C . ALA A 1 129 ? 2.212 -16.286 9.954 1.00 90.50 129 ALA A C 1
ATOM 1028 O O . ALA A 1 129 ? 1.640 -16.539 11.017 1.00 90.50 129 ALA A O 1
ATOM 1029 N N . LYS A 1 130 ? 3.354 -15.584 9.903 1.00 86.62 130 LYS A N 1
ATOM 1030 C CA . LYS A 1 130 ? 4.032 -15.043 11.095 1.00 86.62 130 LYS A CA 1
ATOM 1031 C C . LYS A 1 130 ? 3.140 -14.070 11.859 1.00 86.62 130 LYS A C 1
ATOM 1033 O O . LYS A 1 130 ? 2.959 -14.241 13.063 1.00 86.62 130 LYS A O 1
ATOM 1038 N N . ALA A 1 131 ? 2.547 -13.094 11.175 1.00 89.00 131 ALA A N 1
ATOM 1039 C CA . ALA A 1 131 ? 1.659 -12.113 11.789 1.00 89.00 131 ALA A CA 1
ATOM 1040 C C . ALA A 1 131 ? 0.443 -12.786 12.444 1.00 89.00 131 ALA A C 1
ATOM 1042 O O . ALA A 1 131 ? 0.074 -12.444 13.566 1.00 89.00 131 ALA A O 1
ATOM 1043 N N . MET A 1 132 ? -0.126 -13.820 11.818 1.00 89.31 132 MET A N 1
ATOM 1044 C CA . MET A 1 132 ? -1.267 -14.543 12.381 1.00 89.31 132 MET A CA 1
ATOM 1045 C C . MET A 1 132 ? -0.968 -15.184 13.742 1.00 89.31 132 MET A C 1
ATOM 1047 O O . MET A 1 132 ? -1.833 -15.184 14.615 1.00 89.31 132 MET A O 1
ATOM 1051 N N . THR A 1 133 ? 0.262 -15.662 13.971 1.00 87.25 133 THR A N 1
ATOM 1052 C CA . THR A 1 133 ? 0.663 -16.209 15.285 1.00 87.25 133 THR A CA 1
ATOM 1053 C C . THR A 1 133 ? 0.636 -15.179 16.416 1.00 87.25 133 THR A C 1
ATOM 1055 O O . THR A 1 133 ? 0.482 -15.548 17.579 1.00 87.25 133 THR A O 1
ATOM 1058 N N . LEU A 1 134 ? 0.757 -13.890 16.089 1.00 85.62 134 LEU A N 1
ATOM 1059 C CA . LEU A 1 134 ? 0.818 -12.792 17.056 1.00 85.62 134 LEU A CA 1
ATOM 1060 C C . LEU A 1 134 ? -0.540 -12.111 17.266 1.00 85.62 134 LEU A C 1
ATOM 1062 O O . LEU A 1 134 ? -0.718 -11.389 18.250 1.00 85.62 134 LEU A O 1
ATOM 1066 N N . PHE A 1 135 ? -1.495 -12.341 16.361 1.00 87.12 135 PHE A N 1
ATOM 1067 C CA . PHE A 1 135 ? -2.756 -11.607 16.287 1.00 87.12 135 PHE A CA 1
ATOM 1068 C C . PHE A 1 135 ? -3.531 -11.598 17.610 1.00 87.12 135 PHE A C 1
ATOM 1070 O O . PHE A 1 135 ? -3.900 -10.536 18.113 1.00 87.12 135 PHE A O 1
ATOM 1077 N N . GLU A 1 136 ? -3.739 -12.771 18.215 1.00 86.50 136 GLU A N 1
ATOM 1078 C CA . GLU A 1 136 ? -4.483 -12.889 19.473 1.00 86.50 136 GLU A CA 1
ATOM 1079 C C . GLU A 1 136 ? -3.822 -12.100 20.612 1.00 86.50 136 GLU A C 1
ATOM 1081 O O . GLU A 1 136 ? -4.507 -11.412 21.372 1.00 86.50 136 GLU A O 1
ATOM 1086 N N . GLY A 1 137 ? -2.492 -12.168 20.718 1.00 83.88 137 GLY A N 1
ATOM 1087 C CA . GLY A 1 137 ? -1.735 -11.431 21.727 1.00 83.88 137 GLY A CA 1
ATOM 1088 C C . GLY A 1 137 ? -1.884 -9.920 21.557 1.00 83.88 137 GLY A C 1
ATOM 1089 O O . GLY A 1 137 ? -2.177 -9.218 22.524 1.00 83.88 137 GLY A O 1
ATOM 1090 N N . VAL A 1 138 ? -1.764 -9.425 20.322 1.00 87.06 138 VAL A N 1
ATOM 1091 C CA . VAL A 1 138 ? -1.937 -7.999 20.001 1.00 87.06 138 VAL A CA 1
ATOM 1092 C C . VAL A 1 138 ? -3.356 -7.521 20.320 1.00 87.06 138 VAL A C 1
ATOM 1094 O O . VAL A 1 138 ? -3.526 -6.448 20.903 1.00 87.06 138 VAL A O 1
ATOM 1097 N N . VAL A 1 139 ? -4.386 -8.313 20.011 1.00 90.12 139 VAL A N 1
ATOM 1098 C CA . VAL A 1 139 ? -5.776 -7.971 20.356 1.00 90.12 139 VAL A CA 1
ATOM 1099 C C . VAL A 1 139 ? -5.974 -7.904 21.872 1.00 90.12 139 VAL A C 1
ATOM 1101 O O . VAL A 1 139 ? -6.518 -6.915 22.362 1.00 90.12 139 VAL A O 1
ATOM 1104 N N . LYS A 1 140 ? -5.494 -8.901 22.628 1.00 87.94 140 LYS A N 1
ATOM 1105 C CA . LYS A 1 140 ? -5.610 -8.920 24.098 1.00 87.94 140 LYS A CA 1
ATOM 1106 C C . LYS A 1 140 ? -4.928 -7.722 24.752 1.00 87.94 140 LYS A C 1
ATOM 1108 O O . LYS A 1 140 ? -5.472 -7.155 25.694 1.00 87.94 140 LYS A O 1
ATOM 1113 N N . LEU A 1 141 ? -3.765 -7.317 24.246 1.00 88.56 141 LEU A N 1
ATOM 1114 C CA . LEU A 1 141 ? -3.044 -6.151 24.759 1.00 88.56 141 LEU A CA 1
ATOM 1115 C C . LEU A 1 141 ? -3.808 -4.849 24.520 1.00 88.56 141 LEU A C 1
ATOM 1117 O O . LEU A 1 141 ? -3.885 -4.022 25.422 1.00 88.56 141 LEU A O 1
ATOM 1121 N N . ASN A 1 142 ? -4.422 -4.686 23.345 1.00 90.81 142 ASN A N 1
ATOM 1122 C CA . ASN A 1 142 ? -5.294 -3.541 23.084 1.00 90.81 142 ASN A CA 1
ATOM 1123 C C . ASN A 1 142 ? -6.548 -3.561 23.973 1.00 90.81 142 ASN A C 1
ATOM 1125 O O . ASN A 1 142 ? -6.947 -2.523 24.500 1.00 90.81 142 ASN A O 1
ATOM 1129 N N . ASP A 1 143 ? -7.155 -4.732 24.175 1.00 91.44 143 ASP A N 1
ATOM 1130 C CA . ASP A 1 143 ? -8.337 -4.888 25.028 1.00 91.44 143 ASP A CA 1
ATOM 1131 C C . ASP A 1 143 ? -8.044 -4.589 26.508 1.00 91.44 143 ASP A C 1
ATOM 1133 O O . ASP A 1 143 ? -8.918 -4.073 27.200 1.00 91.44 143 ASP A O 1
ATOM 1137 N N . ALA A 1 144 ? -6.819 -4.847 26.976 1.00 93.12 144 ALA A N 1
ATOM 1138 C CA . ALA A 1 144 ? -6.391 -4.576 28.349 1.00 93.12 144 ALA A CA 1
ATOM 1139 C C . ALA A 1 144 ? -6.181 -3.081 28.664 1.00 93.12 144 ALA A C 1
ATOM 1141 O O . ALA A 1 144 ? -6.113 -2.704 29.832 1.00 93.12 144 ALA A O 1
ATOM 1142 N N . ILE A 1 145 ? -6.070 -2.211 27.654 1.00 94.62 145 ILE A N 1
ATOM 1143 C CA . ILE A 1 145 ? -5.962 -0.763 27.876 1.00 94.62 145 ILE A CA 1
ATOM 1144 C C . ILE A 1 145 ? -7.357 -0.239 28.197 1.00 94.62 145 ILE A C 1
ATOM 1146 O O . ILE A 1 145 ? -8.166 -0.140 27.288 1.00 94.62 145 ILE A O 1
ATOM 1150 N N . GLU A 1 146 ? -7.659 0.103 29.450 1.00 94.50 146 GLU A N 1
ATOM 1151 C CA . GLU A 1 146 ? -9.001 0.558 29.862 1.00 94.50 146 GLU A CA 1
ATOM 1152 C C . GLU A 1 146 ? -9.375 1.940 29.303 1.00 94.50 146 GLU A C 1
ATOM 1154 O O . GLU A 1 146 ? -10.507 2.151 28.866 1.00 94.50 146 GLU A O 1
ATOM 1159 N N . ASP A 1 147 ? -8.415 2.867 29.271 1.00 95.94 147 ASP A N 1
ATOM 1160 C CA . ASP A 1 147 ? -8.632 4.225 28.775 1.00 95.94 147 ASP A CA 1
ATOM 1161 C C . ASP A 1 147 ? -8.821 4.238 27.249 1.00 95.94 147 ASP A C 1
ATOM 1163 O O . ASP A 1 147 ? -7.912 3.914 26.482 1.00 95.94 147 ASP A O 1
ATOM 1167 N N . ASP A 1 148 ? -10.010 4.651 26.809 1.00 92.94 148 ASP A N 1
ATOM 1168 C CA . ASP A 1 148 ? -10.412 4.680 25.398 1.00 92.94 148 ASP A CA 1
ATOM 1169 C C . ASP A 1 148 ? -9.472 5.521 24.515 1.00 92.94 148 ASP A C 1
ATOM 1171 O O . ASP A 1 148 ? -9.246 5.183 23.351 1.00 92.94 148 ASP A O 1
ATOM 1175 N N . THR A 1 149 ? -8.924 6.611 25.056 1.00 95.00 149 THR A N 1
ATOM 1176 C CA . THR A 1 149 ? -8.048 7.538 24.327 1.00 95.00 149 THR A CA 1
ATOM 1177 C C . THR A 1 149 ? -6.661 6.930 24.136 1.00 95.00 149 THR A C 1
ATOM 1179 O O . THR A 1 149 ? -6.112 6.969 23.033 1.00 95.00 149 THR A O 1
ATOM 1182 N N . LYS A 1 150 ? -6.109 6.310 25.184 1.00 95.38 150 LYS A N 1
ATOM 1183 C CA . LYS A 1 150 ? -4.849 5.559 25.133 1.00 95.38 150 LYS A CA 1
ATOM 1184 C C . LYS A 1 150 ? -4.972 4.328 24.243 1.00 95.38 150 LYS A C 1
ATOM 1186 O O . LYS A 1 150 ? -4.034 4.026 23.512 1.00 95.38 150 LYS A O 1
ATOM 1191 N N . ARG A 1 151 ? -6.121 3.644 24.256 1.00 95.44 151 ARG A N 1
ATOM 1192 C CA . ARG A 1 151 ? -6.375 2.504 23.366 1.00 95.44 151 ARG A CA 1
ATOM 1193 C C . ARG A 1 151 ? -6.377 2.943 21.903 1.00 95.44 151 ARG A C 1
ATOM 1195 O O . ARG A 1 151 ? -5.720 2.308 21.086 1.00 95.44 151 ARG A O 1
ATOM 1202 N N . ALA A 1 152 ? -7.047 4.053 21.583 1.00 96.00 152 ALA A N 1
ATOM 1203 C CA . ALA A 1 152 ? -7.030 4.629 20.237 1.00 96.00 152 ALA A CA 1
ATOM 1204 C C . ALA A 1 152 ? -5.609 5.000 19.790 1.00 96.00 152 ALA A C 1
ATOM 1206 O O . ALA A 1 152 ? -5.209 4.669 18.677 1.00 96.00 152 ALA A O 1
ATOM 1207 N N . GLU A 1 153 ? -4.826 5.635 20.667 1.00 95.88 153 GLU A N 1
ATOM 1208 C CA . GLU A 1 153 ? -3.419 5.939 20.392 1.00 95.88 153 GLU A CA 1
ATOM 1209 C C . GLU A 1 153 ? -2.594 4.673 20.129 1.00 95.88 153 GLU A C 1
ATOM 1211 O O . GLU A 1 153 ? -1.846 4.629 19.154 1.00 95.88 153 GLU A O 1
ATOM 1216 N N . ASN A 1 154 ? -2.749 3.634 20.954 1.00 94.62 154 ASN A N 1
ATOM 1217 C CA . ASN A 1 154 ? -2.019 2.381 20.783 1.00 94.62 154 ASN A CA 1
ATOM 1218 C C . ASN A 1 154 ? -2.369 1.685 19.460 1.00 94.62 154 ASN A C 1
ATOM 1220 O O . ASN A 1 154 ? -1.478 1.181 18.785 1.00 94.62 154 ASN A O 1
ATOM 1224 N N . LEU A 1 155 ? -3.641 1.713 19.050 1.00 95.94 155 LEU A N 1
ATOM 1225 C CA . LEU A 1 155 ? -4.075 1.171 17.761 1.00 95.94 155 LEU A CA 1
ATOM 1226 C C . LEU A 1 155 ? -3.493 1.955 16.577 1.00 95.94 155 LEU A C 1
ATOM 1228 O O . LEU A 1 155 ? -3.002 1.340 15.636 1.00 95.94 155 LEU A O 1
ATOM 1232 N N . VAL A 1 156 ? -3.479 3.294 16.632 1.00 96.56 156 VAL A N 1
ATOM 1233 C CA . VAL A 1 156 ? -2.857 4.121 15.578 1.00 96.56 156 VAL A CA 1
ATOM 1234 C C . VAL A 1 156 ? -1.353 3.855 15.489 1.00 96.56 156 VAL A C 1
ATOM 1236 O O . VAL A 1 156 ? -0.817 3.699 14.395 1.00 96.56 156 VAL A O 1
ATOM 1239 N N . ARG A 1 157 ? -0.668 3.728 16.631 1.00 93.94 157 ARG A N 1
ATOM 1240 C CA . ARG A 1 157 ? 0.740 3.303 16.663 1.00 93.94 157 ARG A CA 1
ATOM 1241 C C . ARG A 1 157 ? 0.922 1.901 16.078 1.00 93.94 157 ARG A C 1
ATOM 1243 O O . ARG A 1 157 ? 1.891 1.683 15.361 1.00 93.94 157 ARG A O 1
ATOM 1250 N N . GLY A 1 158 ? -0.012 0.986 16.329 1.00 93.44 158 GLY A N 1
ATOM 1251 C CA . GLY A 1 158 ? -0.029 -0.349 15.729 1.00 93.44 158 GLY A CA 1
ATOM 1252 C C . GLY A 1 158 ? -0.091 -0.315 14.201 1.00 93.44 158 GLY A C 1
ATOM 1253 O O . GLY A 1 158 ? 0.673 -1.028 13.558 1.00 93.44 158 GLY A O 1
ATOM 1254 N N . ILE A 1 159 ? -0.926 0.554 13.619 1.00 95.44 159 ILE A N 1
ATOM 1255 C CA . ILE A 1 159 ? -0.996 0.762 12.160 1.00 95.44 159 ILE A CA 1
ATOM 1256 C C . ILE A 1 159 ? 0.358 1.240 11.620 1.00 95.44 159 ILE A C 1
ATOM 1258 O O . ILE A 1 159 ? 0.916 0.635 10.709 1.00 95.44 159 ILE A O 1
ATOM 1262 N N . LEU A 1 160 ? 0.932 2.288 12.220 1.00 92.94 160 LEU A N 1
ATOM 1263 C CA . LEU A 1 160 ? 2.223 2.831 11.781 1.00 92.94 160 LEU A CA 1
ATOM 1264 C C . LEU A 1 160 ? 3.357 1.802 11.901 1.00 92.94 160 LEU A C 1
ATOM 1266 O O . LEU A 1 160 ? 4.203 1.704 11.015 1.00 92.94 160 LEU A O 1
ATOM 1270 N N . ALA A 1 161 ? 3.374 1.028 12.987 1.00 88.94 161 ALA A N 1
ATOM 1271 C CA . ALA A 1 161 ? 4.373 -0.009 13.206 1.00 88.94 161 ALA A CA 1
ATOM 1272 C C . ALA A 1 161 ? 4.227 -1.171 12.218 1.00 88.94 161 ALA A C 1
ATOM 1274 O O . ALA A 1 161 ? 5.239 -1.655 11.718 1.00 88.94 161 ALA A O 1
ATOM 1275 N N . GLY A 1 162 ? 2.993 -1.592 11.922 1.00 88.19 162 GLY A N 1
ATOM 1276 C CA . GLY A 1 162 ? 2.704 -2.636 10.939 1.00 88.19 162 GLY A CA 1
ATOM 1277 C C . GLY A 1 162 ? 3.218 -2.276 9.550 1.00 88.19 162 GLY A C 1
ATOM 1278 O O . GLY A 1 162 ? 3.936 -3.073 8.953 1.00 88.19 162 GLY A O 1
ATOM 1279 N N . ASN A 1 163 ? 2.965 -1.046 9.101 1.00 86.75 163 ASN A N 1
ATOM 1280 C CA . ASN A 1 163 ? 3.423 -0.586 7.792 1.00 86.75 163 ASN A CA 1
ATOM 1281 C C . ASN A 1 163 ? 4.961 -0.508 7.668 1.00 86.75 163 ASN A C 1
ATOM 1283 O O . ASN A 1 163 ? 5.530 -0.800 6.622 1.00 86.75 163 ASN A O 1
ATOM 1287 N N . ILE A 1 164 ? 5.672 -0.153 8.745 1.00 78.31 164 ILE A N 1
ATOM 1288 C CA . ILE A 1 164 ? 7.150 -0.160 8.750 1.00 78.31 164 ILE A CA 1
ATOM 1289 C C . ILE A 1 164 ? 7.694 -1.593 8.732 1.00 78.31 164 ILE A C 1
ATOM 1291 O O . ILE A 1 164 ? 8.745 -1.860 8.149 1.00 78.31 164 ILE A O 1
ATOM 1295 N N . PHE A 1 165 ? 7.001 -2.508 9.407 1.00 67.94 165 PHE A N 1
ATOM 1296 C CA . PHE A 1 165 ? 7.436 -3.887 9.575 1.00 67.94 165 PHE A CA 1
ATOM 1297 C C . PHE A 1 165 ? 7.419 -4.689 8.271 1.00 67.94 165 PHE A C 1
ATOM 1299 O O . PHE A 1 165 ? 8.282 -5.546 8.085 1.00 67.94 165 PHE A O 1
ATOM 1306 N N . ASP A 1 166 ? 6.464 -4.397 7.384 1.00 55.81 166 ASP A N 1
ATOM 1307 C CA . ASP A 1 166 ? 6.273 -5.117 6.118 1.00 55.81 166 ASP A CA 1
ATOM 1308 C C . ASP A 1 166 ? 7.352 -4.808 5.065 1.00 55.81 166 ASP A C 1
ATOM 1310 O O . ASP A 1 166 ? 7.551 -5.539 4.095 1.00 55.81 166 ASP A O 1
ATOM 1314 N N . LEU A 1 167 ? 8.151 -3.761 5.287 1.00 48.44 167 LEU A N 1
ATOM 1315 C CA . LEU A 1 167 ? 9.316 -3.465 4.462 1.00 48.44 167 LEU A CA 1
ATOM 1316 C C . LEU A 1 167 ? 10.467 -4.396 4.841 1.00 48.44 167 LEU A C 1
ATOM 1318 O O . LEU A 1 167 ? 11.377 -4.027 5.587 1.00 48.44 167 LEU A O 1
ATOM 1322 N N . GLY A 1 168 ? 10.410 -5.613 4.293 1.00 47.66 168 GLY A N 1
ATOM 1323 C CA . GLY A 1 168 ? 11.391 -6.681 4.428 1.00 47.66 168 GLY A CA 1
ATOM 1324 C C . GLY A 1 168 ? 12.835 -6.191 4.429 1.00 47.66 168 GLY A C 1
ATOM 1325 O O . GLY A 1 168 ? 13.513 -6.146 3.401 1.00 47.66 168 GLY A O 1
ATOM 1326 N N . SER A 1 169 ? 13.357 -5.920 5.619 1.00 41.91 169 SER A N 1
ATOM 1327 C CA . SER A 1 169 ? 14.784 -5.917 5.827 1.00 41.91 169 SER A CA 1
ATOM 1328 C C . SER A 1 169 ? 15.137 -7.296 6.357 1.00 41.91 169 SER A C 1
ATOM 1330 O O . SER A 1 169 ? 14.685 -7.725 7.419 1.00 41.91 169 SER A O 1
ATOM 1332 N N . ALA A 1 170 ? 16.023 -7.981 5.640 1.00 38.44 170 ALA A N 1
ATOM 1333 C CA . ALA A 1 170 ? 16.826 -9.054 6.216 1.00 38.44 170 ALA A CA 1
ATOM 1334 C C . ALA A 1 170 ? 17.405 -8.648 7.597 1.00 38.44 170 ALA A C 1
ATOM 1336 O O . ALA A 1 170 ? 17.603 -9.490 8.462 1.00 38.44 170 A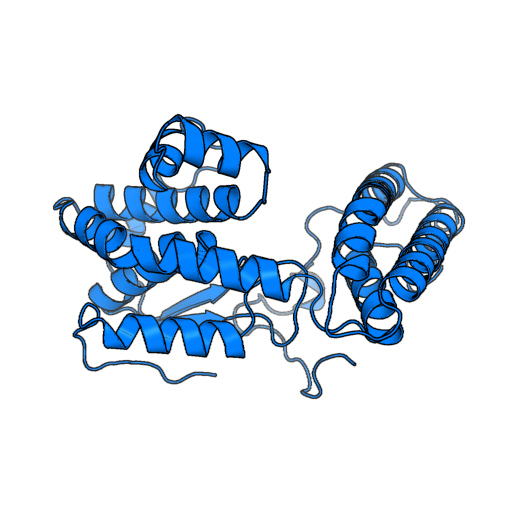LA A O 1
ATOM 1337 N N . LYS A 1 171 ? 17.550 -7.335 7.832 1.00 39.78 171 LYS A N 1
ATOM 1338 C CA . LYS A 1 171 ? 17.903 -6.690 9.098 1.00 39.78 171 LYS A CA 1
ATOM 1339 C C . LYS A 1 171 ? 16.856 -6.840 10.216 1.00 39.78 171 LYS A C 1
ATOM 1341 O O . LYS A 1 171 ? 17.240 -7.110 11.345 1.00 39.78 171 LYS A O 1
ATOM 1346 N N . LEU A 1 172 ? 15.555 -6.717 9.939 1.00 46.00 172 LEU A N 1
ATOM 1347 C CA . LEU A 1 172 ? 14.487 -6.938 10.922 1.00 46.00 172 LEU A CA 1
ATOM 1348 C C . LEU A 1 172 ? 14.359 -8.429 11.248 1.00 46.00 172 LEU A C 1
ATOM 1350 O O . LEU A 1 172 ? 14.261 -8.777 12.416 1.00 46.00 172 LEU A O 1
ATOM 1354 N N . ALA A 1 173 ? 14.465 -9.321 10.259 1.00 41.34 173 ALA A N 1
ATOM 1355 C CA . ALA A 1 173 ? 14.476 -10.767 10.508 1.00 41.34 173 ALA A CA 1
ATOM 1356 C C . ALA A 1 173 ? 15.686 -11.216 11.360 1.00 41.34 173 ALA A C 1
ATOM 1358 O O . ALA A 1 173 ? 15.523 -12.034 12.268 1.00 41.34 173 ALA A O 1
ATOM 1359 N N . GLU A 1 174 ? 16.877 -10.646 11.131 1.00 40.25 174 GLU A N 1
ATOM 1360 C CA . GLU A 1 174 ? 18.049 -10.851 11.996 1.00 40.25 174 GLU A CA 1
ATOM 1361 C C . GLU A 1 174 ? 17.839 -10.283 13.409 1.00 40.25 174 GLU A C 1
ATOM 1363 O O . GLU A 1 174 ? 18.200 -10.945 14.380 1.00 40.25 174 GLU A O 1
ATOM 1368 N N . MET A 1 175 ? 17.205 -9.114 13.559 1.00 42.00 175 MET A N 1
ATOM 1369 C CA . MET A 1 175 ? 16.863 -8.548 14.876 1.00 42.00 175 MET A CA 1
ATOM 1370 C C . MET A 1 175 ? 15.799 -9.376 15.620 1.00 42.00 175 MET A C 1
ATOM 1372 O O . MET A 1 175 ? 15.856 -9.491 16.844 1.00 42.00 175 MET A O 1
ATOM 1376 N N . PHE A 1 176 ? 14.876 -10.028 14.905 1.00 46.59 176 PHE A N 1
ATOM 1377 C CA . PHE A 1 176 ? 13.923 -10.987 15.482 1.00 46.59 176 PHE A CA 1
ATOM 1378 C C . PHE A 1 176 ? 14.617 -12.233 16.022 1.00 46.59 176 PHE A C 1
ATOM 1380 O O . PHE A 1 176 ? 14.317 -12.671 17.132 1.00 46.59 176 PHE A O 1
ATOM 1387 N N . ALA A 1 177 ? 15.542 -12.794 15.241 1.00 45.47 177 ALA A N 1
ATOM 1388 C CA . ALA A 1 177 ? 16.266 -14.006 15.608 1.00 45.47 177 ALA A CA 1
ATOM 1389 C C . ALA A 1 177 ? 17.251 -13.785 16.767 1.00 45.47 177 ALA A C 1
ATOM 1391 O O . ALA A 1 177 ? 17.552 -14.733 17.492 1.00 45.47 177 ALA A O 1
ATOM 1392 N N . LYS A 1 178 ? 17.758 -12.556 16.938 1.00 42.06 178 LYS A N 1
ATOM 1393 C CA . LYS A 1 178 ? 18.777 -12.234 17.944 1.00 42.06 178 LYS A CA 1
ATOM 1394 C C . LYS A 1 178 ? 18.206 -11.727 19.270 1.00 42.06 178 LYS A C 1
ATOM 1396 O O . LYS A 1 178 ? 18.727 -12.123 20.306 1.00 42.06 178 LYS A O 1
ATOM 1401 N N . ASP A 1 179 ? 17.128 -10.933 19.241 1.00 42.75 179 ASP A N 1
ATOM 1402 C CA . ASP A 1 179 ? 16.647 -10.201 20.429 1.00 42.75 179 ASP A CA 1
ATOM 1403 C C . ASP A 1 179 ? 15.160 -10.422 20.770 1.00 42.75 179 ASP A C 1
ATOM 1405 O O . ASP A 1 179 ? 14.663 -9.862 21.746 1.00 42.75 179 ASP A O 1
ATOM 1409 N N . GLY A 1 180 ? 14.409 -11.216 19.992 1.00 43.00 180 GLY A N 1
ATOM 1410 C CA . GLY A 1 180 ? 12.987 -11.472 20.273 1.00 43.00 180 GLY A CA 1
ATOM 1411 C C . GLY A 1 180 ? 12.107 -10.213 20.243 1.00 43.00 180 GLY A C 1
ATOM 1412 O O . GLY A 1 180 ? 11.033 -10.192 20.848 1.00 43.00 180 GLY A O 1
ATOM 1413 N N . MET A 1 181 ? 12.558 -9.154 19.560 1.00 48.72 181 MET A N 1
ATOM 1414 C CA . MET A 1 181 ? 11.834 -7.890 19.426 1.00 48.72 181 MET A CA 1
ATOM 1415 C C . MET A 1 181 ? 10.475 -8.141 18.775 1.00 48.72 181 MET A C 1
ATOM 1417 O O . MET A 1 181 ? 10.388 -8.377 17.582 1.00 48.72 181 MET A O 1
ATOM 1421 N N . SER A 1 182 ? 9.408 -8.125 19.568 1.00 66.00 182 SER A N 1
ATOM 1422 C CA . SER A 1 182 ? 8.043 -8.360 19.093 1.00 66.00 182 SER A CA 1
ATOM 1423 C C . SER A 1 182 ? 7.517 -7.167 18.281 1.00 66.00 182 SER A C 1
ATOM 1425 O O . SER A 1 182 ? 8.005 -6.049 18.425 1.00 66.00 182 SER A O 1
ATOM 1427 N N . PHE A 1 183 ? 6.459 -7.360 17.485 1.00 66.19 183 PHE A N 1
ATOM 1428 C CA . PHE A 1 183 ? 5.668 -6.267 16.880 1.00 66.19 183 PHE A CA 1
ATOM 1429 C C . PHE A 1 183 ? 5.356 -5.127 17.880 1.00 66.19 183 PHE A C 1
ATOM 1431 O O . PHE A 1 183 ? 5.325 -3.948 17.529 1.00 66.19 183 PHE A O 1
ATOM 1438 N N . LEU A 1 184 ? 5.206 -5.469 19.162 1.00 65.19 184 LEU A N 1
ATOM 1439 C CA . LEU A 1 184 ? 4.983 -4.526 20.258 1.00 65.19 184 LEU A CA 1
ATOM 1440 C C . LEU A 1 184 ? 6.196 -3.631 20.527 1.00 65.19 184 LEU A C 1
ATOM 1442 O O . LEU A 1 184 ? 6.031 -2.458 20.848 1.00 65.19 184 LEU A O 1
ATOM 1446 N N . ALA A 1 185 ? 7.408 -4.154 20.368 1.00 66.88 185 ALA A N 1
ATOM 1447 C CA . ALA A 1 185 ? 8.626 -3.368 20.488 1.00 66.88 185 ALA A CA 1
ATOM 1448 C C . ALA A 1 185 ? 8.772 -2.384 19.312 1.00 66.88 185 ALA A C 1
ATOM 1450 O O . ALA A 1 185 ? 9.180 -1.242 19.512 1.00 66.88 185 ALA A O 1
ATOM 1451 N N . SER A 1 186 ? 8.338 -2.764 18.103 1.00 68.44 186 SER A N 1
ATOM 1452 C CA . SER A 1 186 ? 8.240 -1.827 16.972 1.00 68.44 186 SER A CA 1
ATOM 1453 C C . SER A 1 186 ? 7.231 -0.704 17.232 1.00 68.44 186 SER A C 1
ATOM 1455 O O . SER A 1 186 ? 7.516 0.447 16.914 1.00 68.44 186 SER A O 1
ATOM 1457 N N . CYS A 1 187 ? 6.100 -0.995 17.890 1.00 68.94 187 CYS A N 1
ATOM 1458 C CA . CYS A 1 187 ? 5.142 0.036 18.318 1.00 68.94 187 CYS A CA 1
ATOM 1459 C C . CYS A 1 187 ? 5.760 1.054 19.296 1.00 68.94 187 CYS A C 1
ATOM 1461 O O . CYS A 1 187 ? 5.369 2.224 19.300 1.00 68.94 187 CYS A O 1
ATOM 1463 N N . GLN A 1 188 ? 6.720 0.620 20.120 1.00 70.00 188 GLN A N 1
ATOM 1464 C CA . GLN A 1 188 ? 7.411 1.459 21.107 1.00 70.00 188 GLN A CA 1
ATOM 1465 C C . GLN A 1 188 ? 8.575 2.262 20.510 1.00 70.00 188 GLN A C 1
ATOM 1467 O O . GLN A 1 188 ? 8.891 3.334 21.018 1.00 70.00 188 GLN A O 1
ATOM 1472 N N . ASN A 1 189 ? 9.167 1.781 19.414 1.00 76.81 189 ASN A N 1
ATOM 1473 C CA . ASN A 1 189 ? 10.317 2.402 18.750 1.00 76.81 189 ASN A CA 1
ATOM 1474 C C . ASN A 1 189 ? 9.944 3.322 17.579 1.00 76.81 189 ASN A C 1
ATOM 1476 O O . ASN A 1 189 ? 10.816 3.724 16.806 1.00 76.81 189 ASN A O 1
ATOM 1480 N N . LEU A 1 190 ? 8.662 3.662 17.428 1.00 82.81 190 LEU A N 1
ATOM 1481 C CA . LEU A 1 190 ? 8.254 4.716 16.504 1.00 82.81 190 LEU A CA 1
ATOM 1482 C C . LEU A 1 190 ? 8.942 6.035 16.871 1.00 82.81 190 LEU A C 1
ATOM 1484 O O . LEU A 1 190 ? 9.183 6.317 18.047 1.00 82.81 190 LEU A O 1
ATOM 1488 N N . LEU A 1 191 ? 9.204 6.871 15.861 1.00 86.25 191 LEU A N 1
ATOM 1489 C CA . LEU A 1 191 ? 9.729 8.214 16.095 1.00 86.25 191 LEU A CA 1
ATOM 1490 C C . LEU A 1 191 ? 8.838 8.969 17.100 1.00 86.25 191 LEU A C 1
ATOM 1492 O O . LEU A 1 191 ? 7.602 8.853 17.040 1.00 86.25 191 LEU A O 1
ATOM 1496 N N . PRO A 1 192 ? 9.444 9.731 18.028 1.00 90.38 192 PRO A N 1
ATOM 1497 C CA . PRO A 1 192 ? 8.689 10.480 19.017 1.00 90.38 192 PRO A CA 1
ATOM 1498 C C . PRO A 1 192 ? 7.807 11.531 18.335 1.00 90.38 192 PRO A C 1
ATOM 1500 O O . PRO A 1 192 ? 8.156 12.077 17.290 1.00 90.38 192 PRO A O 1
ATOM 1503 N N . ARG A 1 193 ? 6.656 11.814 18.952 1.00 94.06 193 ARG A N 1
ATOM 1504 C CA . ARG A 1 193 ? 5.774 12.912 18.540 1.00 94.06 193 ARG A CA 1
ATOM 1505 C C . ARG A 1 193 ? 6.424 14.271 18.885 1.00 94.06 193 ARG A C 1
ATOM 1507 O O . ARG A 1 193 ? 7.167 14.330 19.869 1.00 94.06 193 ARG A O 1
ATOM 1514 N N . PRO A 1 194 ? 6.121 15.359 18.151 1.00 95.62 194 PRO A N 1
ATOM 1515 C CA . PRO A 1 194 ? 5.176 15.417 17.037 1.00 95.62 194 PRO A CA 1
ATOM 1516 C C . PRO A 1 194 ? 5.732 14.779 15.761 1.00 95.62 194 PRO A C 1
ATOM 1518 O O . PRO A 1 194 ? 6.906 14.940 15.429 1.00 95.62 194 PRO A O 1
ATOM 1521 N N . TRP A 1 195 ? 4.879 14.055 15.039 1.00 94.81 195 TRP A N 1
ATOM 1522 C CA . TRP A 1 195 ? 5.208 13.587 13.690 1.00 94.81 195 TRP A CA 1
ATOM 1523 C C . TRP A 1 195 ? 5.176 14.737 12.675 1.00 94.81 195 TRP A C 1
ATOM 1525 O O . TRP A 1 195 ? 4.684 15.825 12.966 1.00 94.81 195 TRP A O 1
ATOM 1535 N N . VAL A 1 196 ? 5.694 14.491 11.464 1.00 96.44 196 VAL A N 1
ATOM 1536 C CA . VAL A 1 196 ? 5.758 15.499 10.385 1.00 96.44 196 VAL A CA 1
ATOM 1537 C C . VAL A 1 196 ? 4.394 16.131 10.081 1.00 96.44 196 VAL A C 1
ATOM 1539 O O . VAL A 1 196 ? 4.307 17.332 9.846 1.00 96.44 196 VAL A O 1
ATOM 1542 N N . ILE A 1 197 ? 3.335 15.322 10.136 1.00 96.56 197 ILE A N 1
ATOM 1543 C CA . ILE A 1 197 ? 1.935 15.737 10.181 1.00 96.56 197 ILE A CA 1
ATOM 1544 C C . ILE A 1 197 ? 1.316 14.923 11.314 1.00 96.56 197 ILE A C 1
ATOM 1546 O O . ILE A 1 197 ? 1.356 13.692 11.282 1.00 96.56 197 ILE A O 1
ATOM 1550 N N . ASP A 1 198 ? 0.800 15.596 12.338 1.00 97.00 198 ASP A N 1
ATOM 1551 C CA . ASP A 1 198 ? 0.361 14.950 13.574 1.00 97.00 198 ASP A CA 1
ATOM 1552 C C . ASP A 1 198 ? -1.014 15.461 14.011 1.00 97.00 198 ASP A C 1
ATOM 1554 O O . ASP A 1 198 ? -1.145 16.355 14.845 1.00 97.00 198 ASP A O 1
ATOM 1558 N N . ASP A 1 199 ? -2.050 14.842 13.448 1.00 97.75 199 ASP A N 1
ATOM 1559 C CA . ASP A 1 199 ? -3.449 15.110 13.791 1.00 97.75 199 ASP A CA 1
ATOM 1560 C C . ASP A 1 199 ? -4.013 14.098 14.804 1.00 97.75 199 ASP A C 1
ATOM 1562 O O . ASP A 1 199 ? -5.231 13.990 14.983 1.00 97.75 199 ASP A O 1
ATOM 1566 N N . LEU A 1 200 ? -3.153 13.335 15.492 1.00 97.00 200 LEU A N 1
ATOM 1567 C CA . LEU A 1 200 ? -3.597 12.257 16.378 1.00 97.00 200 LEU A CA 1
ATOM 1568 C C . LEU A 1 200 ? -4.459 12.780 17.534 1.00 97.00 200 LEU A C 1
ATOM 1570 O O . LEU A 1 200 ? -5.441 12.141 17.910 1.00 97.00 200 LEU A O 1
ATOM 1574 N N . ASP A 1 201 ? -4.144 13.944 18.100 1.00 96.62 201 ASP A N 1
ATOM 1575 C CA . ASP A 1 201 ? -4.948 14.500 19.195 1.00 96.62 201 ASP A CA 1
ATOM 1576 C C . ASP A 1 201 ? -6.328 14.974 18.708 1.00 96.62 201 ASP A C 1
ATOM 1578 O O . ASP A 1 201 ? -7.338 14.732 19.377 1.00 96.62 201 ASP A O 1
ATOM 1582 N N . ALA A 1 202 ? -6.408 15.546 17.501 1.00 96.06 202 ALA A N 1
ATOM 1583 C CA . ALA A 1 202 ? -7.681 15.887 16.867 1.00 96.06 202 ALA A CA 1
ATOM 1584 C C . ALA A 1 202 ? -8.507 14.628 16.543 1.00 96.06 202 ALA A C 1
ATOM 1586 O O . ALA A 1 202 ? -9.718 14.592 16.789 1.00 96.06 202 ALA A O 1
ATOM 1587 N N . PHE A 1 203 ? -7.854 13.570 16.054 1.00 96.50 203 PHE A N 1
ATOM 1588 C CA . PHE A 1 203 ? -8.472 12.265 15.826 1.00 96.50 203 PHE A CA 1
ATOM 1589 C C . PHE A 1 203 ? -9.031 11.671 17.125 1.00 96.50 203 PHE A C 1
ATOM 1591 O O . PHE A 1 203 ? -10.202 11.294 17.167 1.00 96.50 203 PHE A O 1
ATOM 1598 N N . LYS A 1 204 ? -8.240 11.654 18.207 1.00 95.25 204 LYS A N 1
ATOM 1599 C CA . LYS A 1 204 ? -8.654 11.157 19.531 1.00 95.25 204 LYS A CA 1
ATOM 1600 C C . LYS A 1 204 ? -9.845 11.935 20.094 1.00 95.25 204 LYS A C 1
ATOM 1602 O O . LYS A 1 204 ? -10.762 11.330 20.646 1.00 95.25 204 LYS A O 1
ATOM 1607 N N . SER A 1 205 ? -9.879 13.253 19.898 1.00 93.81 205 SER A N 1
ATOM 1608 C CA . SER A 1 205 ? -11.014 14.091 20.306 1.00 93.81 205 SER A CA 1
ATOM 1609 C C . SER A 1 205 ? -12.319 13.698 19.598 1.00 93.81 205 SER A C 1
ATOM 1611 O O . SER A 1 205 ? -13.363 13.584 20.235 1.00 93.81 205 SER A O 1
ATOM 1613 N N . LYS A 1 206 ? -12.276 13.395 18.293 1.00 93.44 206 LYS A N 1
ATOM 1614 C CA . LYS A 1 206 ? -13.452 12.884 17.558 1.00 93.44 206 LYS A CA 1
ATOM 1615 C C . LYS A 1 206 ? -13.785 11.434 17.916 1.00 93.44 206 LYS A C 1
ATOM 1617 O O . LYS A 1 206 ? -14.957 11.067 17.998 1.00 93.44 206 LYS A O 1
ATOM 1622 N N . TRP A 1 207 ? -12.764 10.616 18.165 1.00 92.94 207 TRP A N 1
ATOM 1623 C CA . TRP A 1 207 ? -12.901 9.205 18.517 1.00 92.94 207 TRP A CA 1
ATOM 1624 C C . TRP A 1 207 ? -13.749 8.997 19.778 1.00 92.94 207 TRP A C 1
ATOM 1626 O O . TRP A 1 207 ? -14.623 8.122 19.802 1.00 92.94 207 TRP A O 1
ATOM 1636 N N . THR A 1 208 ? -13.540 9.807 20.821 1.00 89.62 208 THR A N 1
ATOM 1637 C CA . THR A 1 208 ? -14.283 9.711 22.092 1.00 89.62 208 THR A CA 1
ATOM 1638 C C . THR A 1 208 ? -15.765 10.056 21.945 1.00 89.62 208 THR A C 1
ATOM 1640 O O . THR A 1 208 ? -16.591 9.493 22.660 1.00 89.62 208 THR A O 1
ATOM 1643 N N . GLN A 1 209 ? -16.128 10.884 20.962 1.00 89.75 209 GLN A N 1
ATOM 1644 C CA . GLN A 1 209 ? -17.515 11.276 20.693 1.00 89.75 209 GLN A CA 1
ATOM 1645 C C . GLN A 1 209 ? -18.348 10.178 20.000 1.00 89.75 209 GLN A C 1
ATOM 1647 O O . GLN A 1 209 ? -19.568 10.306 19.921 1.00 89.75 209 GLN A O 1
ATOM 1652 N N . LYS A 1 210 ? -17.723 9.097 19.498 1.00 84.12 210 LYS A N 1
ATOM 1653 C CA . LYS A 1 210 ? -18.395 7.954 18.829 1.00 84.12 210 LYS A CA 1
ATOM 1654 C C . LYS A 1 210 ? -19.339 8.369 17.683 1.00 84.12 210 LYS A C 1
ATOM 1656 O O . LYS A 1 210 ? -20.420 7.801 17.497 1.00 84.12 210 LYS A O 1
ATOM 1661 N N . THR A 1 211 ? -18.929 9.370 16.908 1.00 88.44 211 THR A N 1
ATOM 1662 C CA . THR A 1 211 ? -19.759 9.985 15.859 1.00 88.44 211 THR A CA 1
ATOM 1663 C C . THR A 1 211 ? -19.776 9.197 14.551 1.00 88.44 211 THR A C 1
ATOM 1665 O O . THR A 1 211 ? -20.757 9.266 13.811 1.00 88.44 211 THR A O 1
ATOM 1668 N N . TRP A 1 212 ? -18.736 8.413 14.259 1.00 95.12 212 TRP A N 1
ATOM 1669 C CA . TRP A 1 212 ? -18.655 7.653 13.013 1.00 95.12 212 TRP A CA 1
ATOM 1670 C C . TRP A 1 212 ? -19.588 6.439 13.019 1.00 95.12 212 TRP A C 1
ATOM 1672 O O . TRP A 1 212 ? -19.644 5.677 13.981 1.00 95.12 212 TRP A O 1
ATOM 1682 N N . LYS A 1 213 ? -20.339 6.269 11.925 1.00 95.50 213 LYS A N 1
ATOM 1683 C CA . LYS A 1 213 ? -21.243 5.123 11.703 1.00 95.50 213 LYS A CA 1
ATOM 1684 C C . LYS A 1 213 ? -20.769 4.195 10.596 1.00 95.50 213 LYS A C 1
ATOM 1686 O O . LYS A 1 213 ? -21.116 3.019 10.604 1.00 95.50 213 LYS A O 1
ATOM 1691 N N . LYS A 1 214 ? -19.979 4.719 9.659 1.00 96.62 214 LYS A N 1
ATOM 1692 C CA . LYS A 1 214 ? -19.382 3.977 8.551 1.00 96.62 214 LYS A CA 1
ATOM 1693 C C . LYS A 1 214 ? -17.941 4.440 8.366 1.00 96.62 214 LYS A C 1
ATOM 1695 O O . LYS A 1 214 ? -17.697 5.644 8.372 1.00 96.62 214 LYS A O 1
ATOM 1700 N N . ALA A 1 215 ? -17.025 3.497 8.203 1.00 96.69 215 ALA A N 1
ATOM 1701 C CA . ALA A 1 215 ? -15.620 3.734 7.911 1.00 96.69 215 ALA A CA 1
ATOM 1702 C C . ALA A 1 215 ? -15.224 2.938 6.667 1.00 96.69 215 ALA A C 1
ATOM 1704 O O . ALA A 1 215 ? -15.565 1.761 6.554 1.00 96.69 215 ALA A O 1
ATOM 1705 N N . VAL A 1 216 ? -14.504 3.585 5.754 1.00 97.56 216 VAL A N 1
ATOM 1706 C CA . VAL A 1 216 ? -13.855 2.940 4.609 1.00 97.56 216 VAL A CA 1
ATOM 1707 C C . VAL A 1 216 ? -12.355 3.045 4.837 1.00 97.56 216 VAL A C 1
ATOM 1709 O O . VAL A 1 216 ? -11.854 4.145 5.066 1.00 97.56 216 VAL A O 1
ATOM 1712 N N . ILE A 1 217 ? -11.663 1.911 4.823 1.00 98.06 217 ILE A N 1
ATOM 1713 C CA . ILE A 1 217 ? -10.219 1.818 5.030 1.00 98.06 217 ILE A CA 1
ATOM 1714 C C . ILE A 1 217 ? -9.624 1.204 3.769 1.00 98.06 217 ILE A C 1
ATOM 1716 O O . ILE A 1 217 ? -9.899 0.045 3.465 1.00 98.06 217 ILE A O 1
ATOM 1720 N N . PHE A 1 218 ? -8.828 1.984 3.045 1.00 98.06 218 PHE A N 1
ATOM 1721 C CA . PHE A 1 218 ? -7.972 1.462 1.984 1.00 98.06 218 PHE A CA 1
ATOM 1722 C C . PHE A 1 218 ? -6.766 0.824 2.660 1.00 98.06 218 PHE A C 1
ATOM 1724 O O . PHE A 1 218 ? -6.026 1.512 3.364 1.00 98.06 218 PHE A O 1
ATOM 1731 N N . VAL A 1 219 ? -6.653 -0.493 2.539 1.00 97.62 219 VAL A N 1
ATOM 1732 C CA . VAL A 1 219 ? -5.541 -1.245 3.124 1.00 97.62 219 VAL A CA 1
ATOM 1733 C C . VAL A 1 219 ? -4.361 -1.249 2.164 1.00 97.62 219 VAL A C 1
ATOM 1735 O O . VAL A 1 219 ? -4.548 -1.064 0.963 1.00 97.62 219 VAL A O 1
ATOM 1738 N N . ASP A 1 220 ? -3.167 -1.443 2.708 1.00 96.00 220 ASP A N 1
ATOM 1739 C CA . ASP A 1 220 ? -1.919 -1.381 1.956 1.00 96.00 220 ASP A CA 1
ATOM 1740 C C . ASP A 1 220 ? -1.281 -2.774 1.941 1.00 96.00 220 ASP A C 1
ATOM 1742 O O . ASP A 1 220 ? -1.652 -3.640 1.144 1.00 96.00 220 ASP A O 1
ATOM 1746 N N . ASN A 1 221 ? -0.423 -3.049 2.912 1.00 95.62 221 ASN A N 1
ATOM 1747 C CA . ASN A 1 221 ? 0.504 -4.160 2.883 1.00 95.62 221 ASN A CA 1
ATOM 1748 C C . ASN A 1 221 ? -0.059 -5.450 3.501 1.00 95.62 221 ASN A C 1
ATOM 1750 O O . ASN A 1 221 ? -0.962 -5.448 4.346 1.00 95.62 221 ASN A O 1
ATOM 1754 N N . SER A 1 222 ? 0.495 -6.588 3.080 1.00 95.25 222 SER A N 1
ATOM 1755 C CA . SER A 1 222 ? 0.250 -7.880 3.728 1.00 95.25 222 SER A CA 1
ATOM 1756 C C . SER A 1 222 ? 0.904 -7.939 5.116 1.00 95.25 222 SER A C 1
ATOM 1758 O O . SER A 1 222 ? 1.318 -6.936 5.694 1.00 95.25 222 SER A O 1
ATOM 1760 N N . GLY A 1 223 ? 0.917 -9.122 5.727 1.00 92.69 223 GLY A N 1
ATOM 1761 C CA . GLY A 1 223 ? 1.707 -9.364 6.922 1.00 92.69 223 GLY A CA 1
ATOM 1762 C C . GLY A 1 223 ? 1.253 -8.532 8.115 1.00 92.69 223 GLY A C 1
ATOM 1763 O O . GLY A 1 223 ? 0.073 -8.500 8.474 1.00 92.69 223 GLY A O 1
ATOM 1764 N N . ALA A 1 224 ? 2.222 -7.911 8.785 1.00 91.12 224 ALA A N 1
ATOM 1765 C CA . ALA A 1 224 ? 1.989 -7.204 10.039 1.00 91.12 224 ALA A CA 1
ATOM 1766 C C . ALA A 1 224 ? 1.132 -5.943 9.867 1.00 91.12 224 ALA A C 1
ATOM 1768 O O . ALA A 1 224 ? 0.413 -5.599 10.806 1.00 91.12 224 ALA A O 1
ATOM 1769 N N . ASP A 1 225 ? 1.170 -5.286 8.704 1.00 94.06 225 ASP A N 1
ATOM 1770 C CA . ASP A 1 225 ? 0.358 -4.098 8.442 1.00 94.06 225 ASP A CA 1
ATOM 1771 C C . ASP A 1 225 ? -1.133 -4.423 8.555 1.00 94.06 225 ASP A C 1
ATOM 1773 O O . ASP A 1 225 ? -1.803 -4.035 9.523 1.00 94.06 225 ASP A O 1
ATOM 1777 N N . VAL A 1 226 ? -1.646 -5.245 7.637 1.00 96.38 226 VAL A N 1
ATOM 1778 C CA . VAL A 1 226 ? -3.067 -5.577 7.652 1.00 96.38 226 VAL A CA 1
ATOM 1779 C C . VAL A 1 226 ? -3.455 -6.412 8.876 1.00 96.38 226 VAL A C 1
ATOM 1781 O O . VAL A 1 226 ? -4.459 -6.109 9.523 1.00 96.38 226 VAL A O 1
ATOM 1784 N N . ILE A 1 227 ? -2.673 -7.430 9.259 1.00 94.62 227 ILE A N 1
ATOM 1785 C CA . ILE A 1 227 ? -3.077 -8.366 10.322 1.00 94.62 227 ILE A CA 1
ATOM 1786 C C . ILE A 1 227 ? -2.930 -7.759 11.717 1.00 94.62 227 ILE A C 1
ATOM 1788 O O . ILE A 1 227 ? -3.815 -7.965 12.542 1.00 94.62 227 ILE A O 1
ATOM 1792 N N . LEU A 1 228 ? -1.841 -7.048 12.021 1.00 92.56 228 LEU A N 1
ATOM 1793 C CA . LEU A 1 228 ? -1.548 -6.578 13.385 1.00 92.56 228 LEU A CA 1
ATOM 1794 C C . LEU A 1 228 ? -1.817 -5.082 13.584 1.00 92.56 228 LEU A C 1
ATOM 1796 O O . LEU A 1 228 ? -2.020 -4.657 14.722 1.00 92.56 228 LEU A O 1
ATOM 1800 N N . GLY A 1 229 ? -1.856 -4.295 12.508 1.00 94.31 229 GLY A N 1
ATOM 1801 C CA . GLY A 1 229 ? -2.238 -2.885 12.529 1.00 94.31 229 GLY A CA 1
ATOM 1802 C C . GLY A 1 229 ? -3.721 -2.684 12.219 1.00 94.31 229 GLY A C 1
ATOM 1803 O O . GLY A 1 229 ? -4.509 -2.304 13.092 1.00 94.31 229 GLY A O 1
ATOM 1804 N N . ILE A 1 230 ? -4.116 -2.962 10.974 1.00 97.69 230 ILE A N 1
ATOM 1805 C CA . ILE A 1 230 ? -5.449 -2.619 10.460 1.00 97.69 230 ILE A CA 1
ATOM 1806 C C . ILE A 1 230 ? -6.558 -3.454 11.100 1.00 97.69 230 ILE A C 1
ATOM 1808 O O . ILE A 1 230 ? -7.553 -2.889 11.553 1.00 97.69 230 ILE A O 1
ATOM 1812 N N . LEU A 1 231 ? -6.437 -4.785 11.152 1.00 96.62 231 LEU A N 1
ATOM 1813 C CA . LEU A 1 231 ? -7.521 -5.637 11.655 1.00 96.62 231 LEU A CA 1
ATOM 1814 C C . LEU A 1 231 ? -7.864 -5.378 13.137 1.00 96.62 231 LEU A C 1
ATOM 1816 O O . LEU A 1 231 ? -9.057 -5.309 13.447 1.00 96.62 231 LEU A O 1
ATOM 1820 N N . PRO A 1 232 ? -6.905 -5.165 14.064 1.00 95.25 232 PRO A N 1
ATOM 1821 C CA . PRO A 1 232 ? -7.220 -4.752 15.431 1.00 95.25 232 PRO A CA 1
ATOM 1822 C C . PRO A 1 232 ? -7.918 -3.389 15.498 1.00 95.25 232 PRO A C 1
ATOM 1824 O O . PRO A 1 232 ? -8.868 -3.227 16.267 1.00 95.25 232 PRO A O 1
ATOM 1827 N N . PHE A 1 233 ? -7.513 -2.428 14.662 1.00 97.56 233 PHE A N 1
ATOM 1828 C CA . PHE A 1 233 ? -8.170 -1.122 14.574 1.00 97.56 233 PHE A CA 1
ATOM 1829 C C . PHE A 1 233 ? -9.601 -1.224 14.020 1.00 97.56 233 PHE A C 1
ATOM 1831 O O . PHE A 1 233 ? -10.539 -0.674 14.601 1.00 97.56 233 PHE A O 1
ATOM 1838 N N . ALA A 1 234 ? -9.802 -1.993 12.948 1.00 97.31 234 ALA A N 1
ATOM 1839 C CA . ALA A 1 234 ? -11.113 -2.276 12.370 1.00 97.31 234 ALA A CA 1
ATOM 1840 C C . ALA A 1 234 ? -12.031 -2.997 13.370 1.00 97.31 234 ALA A C 1
ATOM 1842 O O . ALA A 1 234 ? -13.200 -2.636 13.517 1.00 97.31 234 ALA A O 1
ATOM 1843 N N . ARG A 1 235 ? -11.495 -3.971 14.119 1.00 95.44 235 ARG A N 1
ATOM 1844 C CA . ARG A 1 235 ? -12.211 -4.637 15.216 1.00 95.44 235 ARG A CA 1
ATOM 1845 C C . ARG A 1 235 ? -12.671 -3.632 16.268 1.00 95.44 235 ARG A C 1
ATOM 1847 O O . ARG A 1 235 ? -13.803 -3.732 16.739 1.00 95.44 235 ARG A O 1
ATOM 1854 N N . GLU A 1 236 ? -11.833 -2.666 16.632 1.00 95.56 236 GLU A N 1
ATOM 1855 C CA . GLU A 1 236 ? -12.214 -1.649 17.610 1.00 95.56 236 GLU A CA 1
ATOM 1856 C C . GLU A 1 236 ? -13.320 -0.725 17.086 1.00 95.56 236 GLU A C 1
ATOM 1858 O O . GLU A 1 236 ? -14.272 -0.436 17.812 1.00 95.56 236 GLU A O 1
ATOM 1863 N N . LEU A 1 237 ? -13.257 -0.309 15.819 1.00 95.88 237 LEU A N 1
ATOM 1864 C CA . LEU A 1 237 ? -14.337 0.450 15.180 1.00 95.88 237 LEU A CA 1
ATOM 1865 C C . LEU A 1 237 ? -15.674 -0.309 15.235 1.00 95.88 237 LEU A C 1
ATOM 1867 O O . LEU A 1 237 ? -16.700 0.272 15.603 1.00 95.88 237 LEU A O 1
ATOM 1871 N N . LEU A 1 238 ? -15.655 -1.614 14.955 1.00 94.06 238 LEU A N 1
ATOM 1872 C CA . LEU A 1 238 ? -16.832 -2.483 15.050 1.00 94.06 238 LEU A CA 1
ATOM 1873 C C . LEU A 1 238 ? -17.344 -2.605 16.488 1.00 94.06 238 LEU A C 1
ATOM 1875 O O . LEU A 1 238 ? -18.544 -2.463 16.722 1.00 94.06 238 LEU A O 1
ATOM 1879 N N . ARG A 1 239 ? -16.449 -2.781 17.471 1.00 91.69 239 ARG A N 1
ATOM 1880 C CA . ARG A 1 239 ? -16.802 -2.805 18.903 1.00 91.69 239 ARG A CA 1
ATOM 1881 C C . ARG A 1 239 ? -17.486 -1.509 19.351 1.00 91.69 239 ARG A C 1
ATOM 1883 O O . ARG A 1 239 ? -18.301 -1.518 20.270 1.00 91.69 239 ARG A O 1
ATOM 1890 N N . ARG A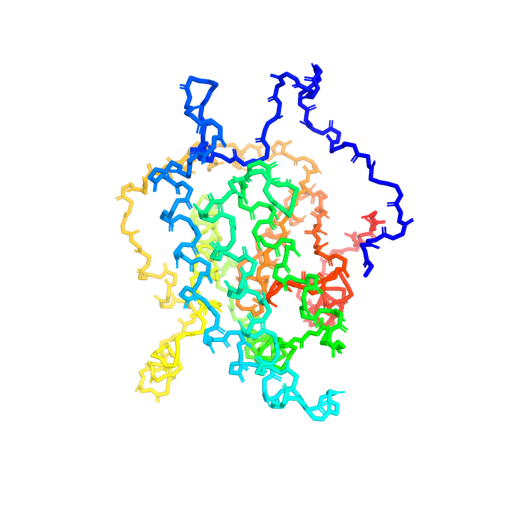 1 240 ? -17.191 -0.397 18.675 1.00 92.44 240 ARG A N 1
ATOM 1891 C CA . ARG A 1 240 ? -17.796 0.925 18.903 1.00 92.44 240 ARG A CA 1
ATOM 1892 C C . ARG A 1 240 ? -19.071 1.172 18.086 1.00 92.44 240 ARG A C 1
ATOM 1894 O O . ARG A 1 240 ? -19.633 2.261 18.182 1.00 92.44 240 ARG A O 1
ATOM 1901 N N . GLY A 1 241 ? -19.542 0.192 17.312 1.00 92.56 241 GLY A N 1
ATOM 1902 C CA . GLY A 1 241 ? -20.769 0.277 16.513 1.00 92.56 241 GLY A CA 1
ATOM 1903 C C . GLY A 1 241 ? -20.601 0.949 15.146 1.00 92.56 241 GLY A C 1
ATOM 1904 O O . GLY A 1 241 ? -21.589 1.403 14.571 1.00 92.56 241 GLY A O 1
ATOM 1905 N N . THR A 1 242 ? -19.372 1.043 14.630 1.00 95.31 242 THR A N 1
ATOM 1906 C CA . THR A 1 242 ? -19.086 1.553 13.279 1.00 95.31 242 THR A CA 1
ATOM 1907 C C . THR A 1 242 ? -19.096 0.399 12.282 1.00 95.31 242 THR A C 1
ATOM 1909 O O . THR A 1 242 ? -18.399 -0.587 12.490 1.00 95.31 242 THR A O 1
ATOM 1912 N N . GLN A 1 243 ? -19.830 0.517 11.176 1.00 95.88 243 GLN A N 1
ATOM 1913 C CA . GLN A 1 243 ? -19.683 -0.399 10.044 1.00 95.88 243 GLN A CA 1
ATOM 1914 C C . GLN A 1 243 ? -18.337 -0.143 9.354 1.00 95.88 243 GLN A C 1
ATOM 1916 O O . GLN A 1 243 ? -18.034 1.001 9.019 1.00 95.88 243 GLN A O 1
ATOM 1921 N N . VAL A 1 244 ? -17.553 -1.189 9.105 1.00 96.50 244 VAL A N 1
ATOM 1922 C CA . VAL A 1 244 ? -16.226 -1.070 8.483 1.00 96.50 244 VAL A CA 1
ATOM 1923 C C . VAL A 1 244 ? -16.221 -1.734 7.110 1.00 96.50 244 VAL A C 1
ATOM 1925 O O . VAL A 1 244 ? -16.688 -2.862 6.965 1.00 96.50 244 VAL A O 1
ATOM 1928 N N . ILE A 1 245 ? -15.683 -1.026 6.120 1.00 96.94 245 ILE A N 1
ATOM 1929 C CA . ILE A 1 245 ? -15.395 -1.511 4.770 1.00 96.94 245 ILE A CA 1
ATOM 1930 C C . ILE A 1 245 ? -13.875 -1.496 4.608 1.00 96.94 245 ILE A C 1
ATOM 1932 O O . ILE A 1 245 ? -13.255 -0.446 4.780 1.00 96.94 245 ILE A O 1
ATOM 1936 N N . LEU A 1 246 ? -13.286 -2.650 4.299 1.00 97.88 246 LEU A N 1
ATOM 1937 C CA . LEU A 1 246 ? -11.870 -2.768 3.954 1.00 97.88 246 LEU A CA 1
ATOM 1938 C C . LEU A 1 246 ? -11.762 -2.873 2.430 1.00 97.88 246 LEU A C 1
ATOM 1940 O O . LEU A 1 246 ? -12.266 -3.835 1.854 1.00 97.88 246 LEU A O 1
ATOM 1944 N N . ALA A 1 247 ? -11.150 -1.878 1.795 1.00 97.62 247 ALA A N 1
ATOM 1945 C CA . ALA A 1 247 ? -10.927 -1.828 0.354 1.00 97.62 247 ALA A CA 1
ATOM 1946 C C . ALA A 1 247 ? -9.485 -2.251 0.053 1.00 97.62 247 ALA A C 1
ATOM 1948 O O . ALA A 1 247 ? -8.551 -1.619 0.543 1.00 97.62 247 ALA A O 1
ATOM 1949 N N . ALA A 1 248 ? -9.322 -3.319 -0.728 1.00 97.25 248 ALA A N 1
ATOM 1950 C CA . ALA A 1 248 ? -8.039 -3.929 -1.074 1.00 97.25 248 ALA A CA 1
ATOM 1951 C C . ALA A 1 248 ? -7.892 -4.054 -2.597 1.00 97.25 248 ALA A C 1
ATOM 1953 O O . ALA A 1 248 ? -8.884 -3.981 -3.327 1.00 97.25 248 ALA A O 1
ATOM 1954 N N . ASN A 1 249 ? -6.666 -4.271 -3.073 1.00 95.81 249 ASN A N 1
ATOM 1955 C CA . ASN A 1 249 ? -6.384 -4.375 -4.504 1.00 95.81 249 ASN A CA 1
ATOM 1956 C C . ASN A 1 249 ? -7.054 -5.608 -5.138 1.00 95.81 249 ASN A C 1
ATOM 1958 O O . ASN A 1 249 ? -7.082 -6.688 -4.554 1.00 95.81 249 ASN A O 1
ATOM 1962 N N . ASP A 1 250 ? -7.551 -5.473 -6.368 1.00 93.88 250 ASP A N 1
ATOM 1963 C CA . ASP A 1 250 ? -8.073 -6.609 -7.150 1.00 93.88 250 ASP A CA 1
ATOM 1964 C C . ASP A 1 250 ? -6.930 -7.505 -7.667 1.00 93.88 250 ASP A C 1
ATOM 1966 O O . ASP A 1 250 ? -7.020 -8.730 -7.681 1.00 93.88 250 ASP A O 1
ATOM 1970 N N . LEU A 1 251 ? -5.805 -6.885 -8.039 1.00 95.06 251 LEU A N 1
ATOM 1971 C CA . LEU A 1 251 ? -4.624 -7.564 -8.571 1.00 95.06 251 LEU A CA 1
ATOM 1972 C C . LEU A 1 251 ? -3.393 -7.325 -7.690 1.00 95.06 251 LEU A C 1
ATOM 1974 O O . LEU A 1 251 ? -3.250 -6.230 -7.144 1.00 95.06 251 LEU A O 1
ATOM 1978 N N . PRO A 1 252 ? -2.458 -8.291 -7.622 1.00 96.31 252 PRO A N 1
ATOM 1979 C CA . PRO A 1 252 ? -1.184 -8.101 -6.944 1.00 96.31 252 PRO A CA 1
ATOM 1980 C C . PRO A 1 252 ? -0.404 -6.903 -7.496 1.00 96.31 252 PRO A C 1
ATOM 1982 O O . PRO A 1 252 ? -0.314 -6.695 -8.715 1.00 96.31 252 PRO A O 1
ATOM 1985 N N . SER A 1 253 ? 0.167 -6.140 -6.572 1.00 95.44 253 SER A N 1
ATOM 1986 C CA . SER A 1 253 ? 1.109 -5.050 -6.796 1.00 95.44 253 SER A CA 1
ATOM 1987 C C . SER A 1 253 ? 2.039 -5.051 -5.595 1.00 95.44 253 SER A C 1
ATOM 1989 O O . SER A 1 253 ? 1.586 -4.835 -4.482 1.00 95.44 253 SER A O 1
ATOM 1991 N N . ILE A 1 254 ? 3.321 -5.352 -5.805 1.00 95.06 254 ILE A N 1
ATOM 1992 C CA . ILE A 1 254 ? 4.292 -5.502 -4.709 1.00 95.06 254 ILE A CA 1
ATOM 1993 C C . ILE A 1 254 ? 3.754 -6.466 -3.620 1.00 95.06 254 ILE A C 1
ATOM 1995 O O . ILE A 1 254 ? 3.249 -7.539 -3.949 1.00 95.06 254 ILE A O 1
ATOM 1999 N N . ASN A 1 255 ? 3.888 -6.120 -2.343 1.00 94.44 255 ASN A N 1
ATOM 2000 C CA . ASN A 1 255 ? 3.429 -6.868 -1.176 1.00 94.44 255 ASN A CA 1
ATOM 2001 C C . ASN A 1 255 ? 2.022 -6.450 -0.709 1.00 94.44 255 ASN A C 1
ATOM 2003 O O . ASN A 1 255 ? 1.543 -6.987 0.296 1.00 94.44 255 ASN A O 1
ATOM 2007 N N . ASP A 1 256 ? 1.337 -5.581 -1.457 1.00 96.44 256 ASP A N 1
ATOM 2008 C CA . ASP A 1 256 ? -0.019 -5.146 -1.149 1.00 96.44 256 ASP A CA 1
ATOM 2009 C C . ASP A 1 256 ? -0.959 -6.354 -1.023 1.00 96.44 256 ASP A C 1
ATOM 2011 O O . ASP A 1 256 ? -0.914 -7.313 -1.814 1.00 96.44 256 ASP A O 1
ATOM 2015 N N . ILE A 1 257 ? -1.837 -6.305 -0.022 1.00 97.44 257 ILE A N 1
ATOM 2016 C CA . ILE A 1 257 ? -2.852 -7.335 0.178 1.00 97.44 257 ILE A CA 1
ATOM 2017 C C . ILE A 1 257 ? -3.959 -7.192 -0.874 1.00 97.44 257 ILE A C 1
ATOM 2019 O O . ILE A 1 257 ? -4.506 -6.110 -1.102 1.00 97.44 257 ILE A O 1
ATOM 2023 N N . THR A 1 258 ? -4.327 -8.301 -1.515 1.00 97.94 258 THR A N 1
ATOM 2024 C CA . THR A 1 258 ? -5.445 -8.314 -2.470 1.00 97.94 258 THR A CA 1
ATOM 2025 C C . THR A 1 258 ? -6.778 -8.647 -1.796 1.00 97.94 258 THR A C 1
ATOM 2027 O O . THR A 1 258 ? -6.814 -9.245 -0.720 1.00 97.94 258 THR A O 1
ATOM 2030 N N . TYR A 1 259 ? -7.902 -8.305 -2.429 1.00 96.94 259 TYR A N 1
ATOM 2031 C CA . TYR A 1 259 ? -9.242 -8.639 -1.935 1.00 96.94 259 TYR A CA 1
ATOM 2032 C C . TYR A 1 259 ? -9.443 -10.149 -1.676 1.00 96.94 259 TYR A C 1
ATOM 2034 O O . TYR A 1 259 ? -9.927 -10.498 -0.588 1.00 96.94 259 TYR A O 1
ATOM 2042 N N . PRO A 1 260 ? -9.053 -11.068 -2.589 1.00 96.56 260 PRO A N 1
ATOM 2043 C CA . PRO A 1 260 ? -9.149 -12.501 -2.319 1.00 96.56 260 PRO A CA 1
ATOM 2044 C C . PRO A 1 260 ? -8.315 -12.927 -1.103 1.00 96.56 260 PRO A C 1
ATOM 2046 O O . PRO A 1 260 ? -8.816 -13.627 -0.223 1.00 96.56 260 PRO A O 1
ATOM 2049 N N . GLU A 1 261 ? -7.073 -12.447 -0.998 1.00 97.69 261 GLU A N 1
ATOM 2050 C CA . GLU A 1 261 ? -6.181 -12.777 0.121 1.00 97.69 261 GLU A CA 1
ATOM 2051 C C . GLU A 1 261 ? -6.703 -12.224 1.454 1.00 97.69 261 GLU A C 1
ATOM 2053 O O . GLU A 1 261 ? -6.717 -12.930 2.465 1.00 97.69 261 GLU A O 1
ATOM 2058 N N . LEU A 1 262 ? -7.205 -10.986 1.460 1.00 97.62 262 LEU A N 1
ATOM 2059 C CA . LEU A 1 262 ? -7.810 -10.370 2.636 1.00 97.62 262 LEU A CA 1
ATOM 2060 C C . LEU A 1 262 ? -9.037 -11.158 3.107 1.00 97.62 262 LEU A C 1
ATOM 2062 O O . LEU A 1 262 ? -9.205 -11.382 4.307 1.00 97.62 262 LEU A O 1
ATOM 2066 N N . THR A 1 263 ? -9.873 -11.622 2.177 1.00 96.00 263 THR A N 1
ATOM 2067 C CA . THR A 1 263 ? -11.057 -12.436 2.490 1.00 96.00 263 THR A CA 1
ATOM 2068 C C . THR A 1 263 ? -10.668 -13.736 3.202 1.00 96.00 263 THR A C 1
ATOM 2070 O O . THR A 1 263 ? -11.297 -14.124 4.196 1.00 96.00 263 THR A O 1
ATOM 2073 N N . GLU A 1 264 ? -9.595 -14.394 2.757 1.00 95.25 264 GLU A N 1
ATOM 2074 C CA . GLU A 1 264 ? -9.057 -15.581 3.425 1.00 95.25 264 GLU A CA 1
ATOM 2075 C C . GLU A 1 264 ? -8.514 -15.273 4.826 1.00 95.25 264 GLU A C 1
ATOM 2077 O O . GLU A 1 264 ? -8.792 -16.018 5.772 1.00 95.25 264 GLU A O 1
ATOM 2082 N N . ILE A 1 265 ? -7.759 -14.180 4.981 1.00 94.62 265 ILE A N 1
ATOM 2083 C CA . ILE A 1 265 ? -7.214 -13.745 6.275 1.00 94.62 265 ILE A CA 1
ATOM 2084 C C . ILE A 1 265 ? -8.349 -13.460 7.260 1.00 94.62 265 ILE A C 1
ATOM 2086 O O . ILE A 1 265 ? -8.359 -14.015 8.360 1.00 94.62 265 ILE A O 1
ATOM 2090 N N . VAL A 1 266 ? -9.340 -12.656 6.864 1.00 92.88 266 VAL A N 1
ATOM 2091 C CA . VAL A 1 266 ? -10.503 -12.326 7.701 1.00 92.88 266 VAL A CA 1
ATOM 2092 C C . VAL A 1 266 ? -11.250 -13.598 8.107 1.00 92.88 266 VAL A C 1
ATOM 2094 O O . VAL A 1 266 ? -11.579 -13.776 9.281 1.00 92.88 266 VAL A O 1
ATOM 2097 N N . SER A 1 267 ? -11.434 -14.542 7.180 1.00 90.81 267 SER A N 1
ATOM 2098 C CA . SER A 1 267 ? -12.063 -15.837 7.468 1.00 90.81 267 SER A CA 1
ATOM 2099 C C . SER A 1 267 ? -11.290 -16.658 8.507 1.00 90.81 267 SER A C 1
ATOM 2101 O O . SER A 1 267 ? -11.899 -17.314 9.357 1.00 90.81 267 SER A O 1
ATOM 2103 N N . LYS A 1 268 ? -9.951 -16.630 8.472 1.00 89.12 268 LYS A N 1
ATOM 2104 C CA . LYS A 1 268 ? -9.098 -17.290 9.475 1.00 89.12 268 LYS A CA 1
ATOM 2105 C C . LYS A 1 268 ? -9.222 -16.601 10.835 1.00 89.12 268 LYS A C 1
ATOM 2107 O O . LYS A 1 268 ? -9.417 -17.286 11.835 1.00 89.12 268 LYS A O 1
ATOM 2112 N N . VAL A 1 269 ? -9.196 -15.270 10.868 1.00 85.56 269 VAL A N 1
ATOM 2113 C CA . VAL A 1 269 ? -9.294 -14.472 12.101 1.00 85.56 269 VAL A CA 1
ATOM 2114 C C . VAL A 1 269 ? -10.651 -14.642 12.799 1.00 85.56 269 VAL A C 1
ATOM 2116 O O . VAL A 1 269 ? -10.698 -14.789 14.020 1.00 85.56 269 VAL A O 1
ATOM 2119 N N . ILE A 1 270 ? -11.760 -14.700 12.053 1.00 79.56 270 ILE A N 1
ATOM 2120 C CA . ILE A 1 270 ? -13.102 -14.920 12.626 1.00 79.56 270 ILE A CA 1
ATOM 2121 C C . ILE A 1 270 ? -13.196 -16.281 13.333 1.00 79.56 270 ILE A C 1
ATOM 2123 O O . ILE A 1 270 ? -13.781 -16.382 14.416 1.00 79.56 270 ILE A O 1
ATOM 2127 N N . LYS A 1 271 ? -12.576 -17.330 12.774 1.00 67.50 271 LYS A N 1
ATOM 2128 C CA . LYS A 1 271 ? -12.579 -18.677 13.374 1.00 67.50 271 LYS A CA 1
ATOM 2129 C C . LYS A 1 271 ? -11.918 -18.728 14.756 1.00 67.50 271 LYS A C 1
ATOM 2131 O O . LYS A 1 271 ? -12.273 -19.599 15.547 1.00 67.50 271 LYS A O 1
ATOM 2136 N N . PHE A 1 272 ? -11.046 -17.776 15.098 1.00 60.62 272 PHE A N 1
ATOM 2137 C CA . PHE A 1 272 ? -10.399 -17.700 16.413 1.00 60.62 272 PHE A CA 1
ATOM 2138 C C . PHE A 1 272 ? -11.326 -17.263 17.572 1.00 60.62 272 PHE A C 1
ATOM 2140 O O . PHE A 1 272 ? -10.846 -17.047 18.678 1.00 60.62 272 PHE A O 1
ATOM 2147 N N . LYS A 1 273 ? -12.655 -17.152 17.391 1.00 53.31 273 LYS A N 1
ATOM 2148 C CA . LYS A 1 273 ? -13.640 -16.743 18.430 1.00 53.31 273 LYS A CA 1
ATOM 2149 C C . LYS A 1 273 ? -13.406 -15.351 19.063 1.00 53.31 273 LYS A C 1
ATOM 2151 O O . LYS A 1 273 ? -14.162 -14.965 19.949 1.00 53.31 273 LYS A O 1
ATOM 2156 N N . LEU A 1 274 ? -12.437 -14.563 18.586 1.00 52.53 274 LEU A N 1
ATOM 2157 C CA . LEU A 1 274 ? -12.100 -13.216 19.093 1.00 52.53 274 LEU A CA 1
ATOM 2158 C C . LEU A 1 274 ? -13.016 -12.093 18.563 1.00 52.53 274 LEU A C 1
ATOM 2160 O O . LEU A 1 274 ? -12.890 -10.933 18.969 1.00 52.53 274 LEU A O 1
ATOM 2164 N N . LEU A 1 275 ? -13.932 -12.439 17.656 1.00 52.38 275 LEU A N 1
ATOM 2165 C CA . LEU A 1 275 ? -14.848 -11.542 16.953 1.00 52.38 275 LEU A CA 1
ATOM 2166 C C . LEU A 1 275 ? -16.314 -11.929 17.230 1.00 52.38 275 LEU A C 1
ATOM 2168 O O . LEU A 1 275 ? -17.090 -12.191 16.315 1.00 52.38 275 LEU A O 1
ATOM 2172 N N . GLN A 1 276 ? -16.706 -12.009 18.506 1.00 42.88 276 GLN A N 1
ATOM 2173 C CA . GLN A 1 276 ? -18.111 -12.198 18.891 1.00 42.88 276 GLN A CA 1
ATOM 2174 C C . GLN A 1 276 ? -18.898 -10.882 18.778 1.00 42.88 276 GLN A C 1
ATOM 2176 O O . GLN A 1 276 ? -19.206 -10.230 19.771 1.00 42.88 276 GLN A O 1
ATOM 2181 N N . SER A 1 277 ? -19.257 -10.494 17.559 1.00 44.94 277 SER A N 1
ATOM 2182 C CA . SER A 1 277 ? -20.499 -9.758 17.319 1.00 44.94 277 SER A CA 1
ATOM 2183 C C . SER A 1 277 ? -21.100 -10.254 16.007 1.00 44.94 277 SER A C 1
ATOM 2185 O O . SER A 1 277 ? -20.400 -10.483 15.029 1.00 44.94 277 SER A O 1
ATOM 2187 N N . THR A 1 278 ? -22.399 -10.521 16.001 1.00 39.47 278 THR A N 1
ATOM 2188 C CA . THR A 1 278 ? -23.158 -11.184 14.926 1.00 39.47 278 THR A CA 1
ATOM 2189 C C . THR A 1 278 ? -23.417 -10.291 13.702 1.00 39.47 278 THR A C 1
ATOM 2191 O O . THR A 1 278 ? -24.314 -10.560 12.909 1.00 39.47 278 THR A O 1
ATOM 2194 N N . THR A 1 279 ? -22.622 -9.240 13.514 1.00 43.12 279 THR A N 1
ATOM 2195 C CA . THR A 1 279 ? -22.766 -8.240 12.450 1.00 43.12 279 THR A CA 1
ATOM 2196 C C . THR A 1 279 ? -21.510 -8.222 11.583 1.00 43.12 279 THR A C 1
ATOM 2198 O O . THR A 1 279 ? -20.703 -7.300 11.657 1.00 43.12 279 THR A O 1
ATOM 2201 N N . TRP A 1 280 ? -21.329 -9.247 10.746 1.00 53.25 280 TRP A N 1
ATOM 2202 C CA . TRP A 1 280 ? -20.234 -9.277 9.771 1.00 53.25 280 TRP A CA 1
ATOM 2203 C C . TRP A 1 280 ? -20.745 -9.148 8.330 1.00 53.25 280 TRP A C 1
ATOM 2205 O O . TRP A 1 280 ? -21.404 -10.039 7.809 1.00 53.25 280 TRP A O 1
ATOM 2215 N N . LEU A 1 281 ? -20.378 -7.999 7.746 1.00 46.41 281 LEU A N 1
ATOM 2216 C CA . LEU A 1 281 ? -20.036 -7.699 6.346 1.00 46.41 281 LEU A CA 1
ATOM 2217 C C . LEU A 1 281 ? -21.046 -8.017 5.226 1.00 46.41 281 LEU A C 1
ATOM 2219 O O . LEU A 1 281 ? -21.104 -9.117 4.689 1.00 46.41 281 LEU A O 1
ATOM 2223 N N . THR A 1 282 ? -21.690 -6.958 4.726 1.00 31.75 282 THR A N 1
ATOM 2224 C CA . THR A 1 282 ? -21.873 -6.771 3.275 1.00 31.75 282 THR A CA 1
ATOM 2225 C C . THR A 1 282 ? -20.565 -6.251 2.681 1.00 31.75 282 THR A C 1
ATOM 2227 O O . THR A 1 282 ? -20.136 -5.152 3.039 1.00 31.75 282 THR A O 1
ATOM 2230 N N . PHE A 1 283 ? -19.952 -7.041 1.802 1.00 37.12 283 PHE A N 1
ATOM 2231 C CA . PHE A 1 283 ? -18.863 -6.619 0.920 1.00 37.12 283 PHE A CA 1
ATOM 2232 C C . PHE A 1 283 ? -19.454 -5.918 -0.316 1.00 37.12 283 PHE A C 1
ATOM 2234 O O . PHE A 1 283 ? -20.474 -6.375 -0.834 1.00 37.12 283 PHE A O 1
ATOM 2241 N N . PHE A 1 284 ? -18.829 -4.826 -0.757 1.00 34.22 284 PHE A N 1
ATOM 2242 C CA . PHE A 1 284 ? -19.020 -4.204 -2.071 1.00 34.22 284 PHE A CA 1
ATOM 2243 C C . PHE A 1 284 ? -17.657 -4.075 -2.735 1.00 34.22 284 PHE A C 1
ATOM 2245 O O . PHE A 1 284 ? -16.700 -3.771 -1.983 1.00 34.22 284 PHE A O 1
#

Sequence (284 aa):
MESSSPAVPLPLLLTPIETNYRACTIPYRFENDNPRKATPVEIQWIDLFLNSVPSFKQRAASDPTVPDAPVKAEKFAQRYTAILEEIKKNPESHGGPPDCILLCRLREVVLRELGFVDIFKRVKDDENAKAMTLFEGVVKLNDAIEDDTKRAENLVRGILAGNIFDLGSAKLAEMFAKDGMSFLASCQNLLPRPWVIDDLDAFKSKWTQKTWKKAVIFVDNSGADVILGILPFARELLRRGTQVILAANDLPSINDITYPELTEIVSKVIKFKLLQSTTWLTFF

InterPro domains:
  IPR002791 Damage-control phosphatase ARMT1-like, metal-binding domain [PF01937] (52-271)
  IPR004567 Type II pantothenate kinase [PTHR12280] (19-270)
  IPR035073 At2g17340, three-helix bundle domain [G3DSA:1.20.1700.10] (28-117)
  IPR036075 Damage-control phosphatase ARMT1-like, metal-binding domain superfamily [SSF111321] (15-271)

Secondary structure (DSSP, 8-state):
---SSPP---TTSPSSHHHH--S-SS-S--TTS-TTS--HHHHHHHHHHHHHHHHHHHHHHT-TTSTTHHHHHHHHHHHHHHHHHHHHH-TTGGG-S--HHHHHHHHHHHHHHTT-S-TTHHHHHHHHHHHHHHHHHHHHHHHH---HHHHHHHHHHHHHHHHHHTS--HHHHHHHHHH---HHHHHHSSPPSSPSS--HHHHHHHHHTT--SEEEEE--BTHHIIIIIIHHHHHHHHHTT-EEEEE-BSS--TTBPBHHHHHHHHHHHHHTT----S------

Organism: NCBI:txid544730

Radius of gyration: 21.15 Å; chains: 1; bounding box: 42×48×54 Å

Foldseek 3Di:
DPDPDDDDDDPPQDPPCVPRDDPFPDDQDDPPDDQQAGGPSLLVVLVVLLVCLVVQLVLQCPPPVAPNSNVLSVVLNVVLNVQSVVCRRHCPPPPGVDTPVSNLVSSVVSCVVSPHFASCVVVLVVLQVVLVVCQVVLLVVLVPPPDQLVSLVLLQLQLVLLVVQLPDDPVVVVCCVPPVCDSVNSSVPPDDDPDPDRCSVVVSVVSVVLPAAEEEAEFFAGHSNCRNRVVSVCLVNVVSNHHYAYHFDCGDRRRGAHPVNVVVSVVVVVVVVSRPDPDDDDYD